Protein AF-A0A655AJL3-F1 (afdb_monomer)

Solvent-accessible surface area (backbone atoms only — not comparable to full-atom values): 16567 Å² total; per-residue (Å²): 130,53,75,44,75,62,84,50,95,67,77,71,52,66,48,75,51,76,65,40,54,94,47,91,91,48,64,32,50,69,71,39,50,58,58,44,50,58,52,47,54,52,51,37,60,76,69,65,51,55,62,48,80,41,70,51,75,30,36,58,79,18,67,46,61,59,70,68,44,49,56,50,52,53,61,56,49,66,77,38,85,82,37,53,73,47,75,44,72,77,72,93,58,58,56,84,45,82,34,66,80,87,70,77,87,43,70,69,55,42,36,51,55,50,39,52,55,52,49,51,57,55,31,48,76,77,47,71,85,55,76,85,76,38,47,28,68,69,49,52,37,37,51,52,46,44,26,29,74,69,39,61,85,65,68,65,67,66,40,92,42,96,74,26,54,38,36,70,58,60,52,52,54,52,52,74,26,31,45,39,33,28,41,52,57,29,88,67,52,65,63,85,85,65,59,51,44,34,27,72,31,72,61,25,52,50,51,47,53,52,39,58,74,69,42,93,58,27,65,59,37,51,54,30,39,53,50,30,54,57,73,41,62,98,24,62,58,71,68,31,38,38,48,38,44,28,43,46,44,38,32,72,77,68,61,30,76,46,50,71,52,30,24,52,50,46,27,64,72,31,79,64,41,46,71,77,53,53,54,68,61,41,30,57,38,43,53,52,47,67,76,72,110

Mean predicted aligned error: 12.48 Å

Foldseek 3Di:
DDKDAPPDPDDDGIDDDQDQDPDLPAAGDVVSLLVSLVVVLVVCVVVVAQEDEEEQRRPQSNPDDSVSSVVSVVVSCVVVPRHHYHYDGPPPFQDQDAADPPDDDDLLLLLLLVLFVVLLVLCCVVPVPDDSAAFFPLLSQLLVLQLCVVPVVNVFDWDQDLLATGGVVSVVSLCNCGNAFKHFCHNVSPDSVVRTGIHTDPNNVVVSVCCLVDPPCNVVSVSSSVLSCLLQVVQRDSRSSSLLRRLLCCCPVVVQLDLVSSLVRQLVSDVVSVVPDDSVSSVVSSVSNVVSD

InterPro domains:
  IPR002589 Macro domain [PF01661] (1-71)
  IPR043472 Macro domain-like [G3DSA:3.40.220.10] (1-88)
  IPR043472 Macro domain-like [SSF52949] (9-89)
  IPR050892 ADP-ribose derivative metabolism enzymes [PTHR12521] (103-290)

Nearest PDB structures (foldseek):
  7yk3-assembly1_B  TM=9.589E-01  e=2.536E-25  Mycobacterium tuberculosis H37Rv
  7yk3-assembly2_D  TM=9.613E-01  e=3.454E-25  Mycobacterium tuberculosis H37Rv
  5m3i-assembly2_B  TM=1.006E+00  e=6.352E-11  Mycobacterium tuberculosis
  5m31-assembly1_A  TM=9.460E-01  e=2.086E-06  Thermus aquaticus Y51MC23
  7omu-assembly2_BBB  TM=9.363E-01  e=1.620E-02  Thermosipho africanus

Radius of gyration: 23.38 Å; Cα contacts (8 Å, |Δi|>4): 417; chains: 1; bounding box: 50×54×63 Å

pLDDT: mean 90.09, std 11.86, range [46.31, 98.69]

Secondary structure (DSSP, 8-state):
-EEEE---SSS--EEEE----SSTTSPP-HHHHHHHHHHHHHHHHHTT--EEEE--TTBGGG-B-HHHHHHHHHHHHTT-TTSEEEEPPP-SS---PPPPTT----HHHHHHHHHHHHHHHHHHHH-TTS-TT-B-HHHHHHHHHHHHHH-GGG----EEETTEEE-HHHHHHHHTTBTTTEES-TTS-S-GGG-PPBEE-HHHHHHHHHHHHH-TTHHHHHHHHHHHHHHHTT--HHHHHHHHHHHHHHHHHS---SHHHHHHHHHHH-TTHHHH--HHHHHHHHHHHHHH-

Organism: Mycobacterium tuberculosis (NCBI:txid1773)

Structure (mmCIF, N/CA/C/O backbone):
data_AF-A0A655AJL3-F1
#
_entry.id   AF-A0A655AJL3-F1
#
loop_
_atom_site.group_PDB
_atom_site.id
_atom_site.type_symbol
_atom_site.label_atom_id
_atom_site.label_alt_id
_atom_site.label_comp_id
_atom_site.label_asym_id
_atom_site.label_entity_id
_atom_site.label_seq_id
_atom_site.pdbx_PDB_ins_code
_atom_site.Cartn_x
_atom_site.Cartn_y
_atom_site.Cartn_z
_atom_site.occupancy
_atom_site.B_iso_or_equiv
_atom_site.auth_seq_id
_atom_site.auth_comp_id
_atom_site.auth_asym_id
_atom_site.auth_atom_id
_atom_site.pdbx_PDB_model_num
ATOM 1 N N . MET A 1 1 ? 7.394 -23.886 -26.045 1.00 91.75 1 MET A N 1
ATOM 2 C CA . MET A 1 1 ? 7.970 -22.529 -25.947 1.00 91.75 1 MET A CA 1
ATOM 3 C C . MET A 1 1 ? 7.280 -21.641 -26.964 1.00 91.75 1 MET A C 1
ATOM 5 O O . MET A 1 1 ? 6.924 -22.161 -28.014 1.00 91.75 1 MET A O 1
ATOM 9 N N . PHE A 1 2 ? 7.110 -20.343 -26.703 1.00 94.94 2 PHE A N 1
ATOM 10 C CA . PHE A 1 2 ? 6.669 -19.393 -27.732 1.00 94.94 2 PHE A CA 1
ATOM 11 C C . PHE A 1 2 ? 7.795 -18.402 -28.037 1.00 94.94 2 PHE A C 1
ATOM 13 O O . PHE A 1 2 ? 8.249 -17.695 -27.137 1.00 94.94 2 PHE A O 1
ATOM 20 N N . VAL A 1 3 ? 8.263 -18.375 -29.283 1.00 97.25 3 VAL A N 1
ATOM 21 C CA . VAL A 1 3 ? 9.393 -17.546 -29.722 1.00 97.25 3 VAL A CA 1
ATOM 22 C C . VAL A 1 3 ? 8.888 -16.509 -30.712 1.00 97.25 3 VAL A C 1
ATOM 24 O O . VAL A 1 3 ? 8.074 -16.832 -31.575 1.00 97.25 3 VAL A O 1
ATOM 27 N N . VAL A 1 4 ? 9.356 -15.273 -30.567 1.00 96.31 4 VAL A N 1
ATOM 28 C CA . VAL A 1 4 ? 9.048 -14.171 -31.482 1.00 96.31 4 VAL A CA 1
ATOM 29 C C . VAL A 1 4 ? 10.350 -13.590 -32.009 1.00 96.31 4 VAL A C 1
ATOM 31 O O . VAL A 1 4 ? 11.235 -13.255 -31.220 1.00 96.31 4 VAL A O 1
ATOM 34 N N . ASP A 1 5 ? 10.441 -13.437 -33.326 1.00 95.81 5 ASP A N 1
ATOM 35 C CA . ASP A 1 5 ? 11.541 -12.722 -33.967 1.00 95.81 5 ASP A CA 1
ATOM 36 C C . ASP A 1 5 ? 11.301 -11.218 -33.879 1.00 95.81 5 ASP A C 1
ATOM 38 O O . ASP A 1 5 ? 10.209 -10.723 -34.163 1.00 95.81 5 ASP A O 1
ATOM 42 N N . THR A 1 6 ? 12.324 -10.471 -33.479 1.00 90.12 6 THR A N 1
ATOM 43 C CA . THR A 1 6 ? 12.204 -9.021 -33.273 1.00 90.12 6 THR A CA 1
ATOM 44 C C . THR A 1 6 ? 12.283 -8.227 -34.576 1.00 90.12 6 THR A C 1
ATOM 46 O O . THR A 1 6 ? 11.882 -7.065 -34.604 1.00 90.12 6 THR A O 1
ATOM 49 N N . GLY A 1 7 ? 12.837 -8.824 -35.639 1.00 87.69 7 GLY A N 1
ATOM 50 C CA . GLY A 1 7 ? 13.098 -8.160 -36.921 1.00 87.69 7 GLY A CA 1
ATOM 51 C C . GLY A 1 7 ? 14.128 -7.026 -36.848 1.00 87.69 7 GLY A C 1
ATOM 52 O O . GLY A 1 7 ? 14.275 -6.270 -37.805 1.00 87.69 7 GLY A O 1
ATOM 53 N N . GLN A 1 8 ? 14.830 -6.878 -35.722 1.00 79.56 8 GLN A N 1
ATOM 54 C CA . GLN A 1 8 ? 15.767 -5.779 -35.508 1.00 79.56 8 GLN A CA 1
ATOM 55 C C . GLN A 1 8 ? 17.078 -6.015 -36.262 1.00 79.56 8 GLN A C 1
ATOM 57 O O . GLN A 1 8 ? 17.610 -7.129 -36.282 1.00 79.56 8 GLN A O 1
ATOM 62 N N . LEU A 1 9 ? 17.639 -4.952 -36.844 1.00 75.12 9 LEU A N 1
ATOM 63 C CA . LE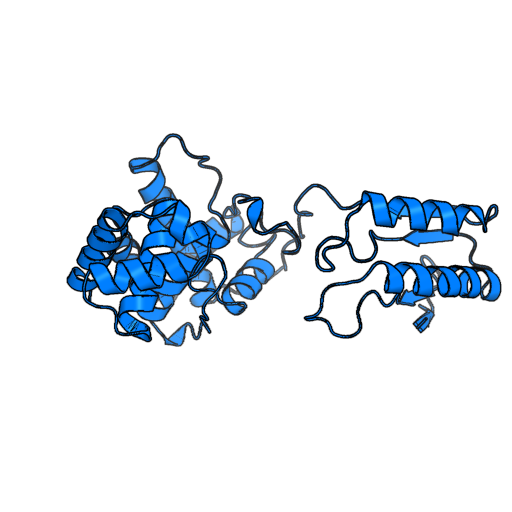U A 1 9 ? 18.951 -4.988 -37.505 1.00 75.12 9 LEU A CA 1
ATOM 64 C C . LEU A 1 9 ? 20.094 -5.126 -36.489 1.00 75.12 9 LEU A C 1
ATOM 66 O O . LEU A 1 9 ? 21.042 -5.868 -36.741 1.00 75.12 9 LEU A O 1
ATOM 70 N N . ASP A 1 10 ? 19.940 -4.540 -35.301 1.00 70.00 10 ASP A N 1
ATOM 71 C CA . ASP A 1 10 ? 20.883 -4.606 -34.178 1.00 70.00 10 ASP A CA 1
ATOM 72 C C . ASP A 1 10 ? 20.162 -5.005 -32.871 1.00 70.00 10 ASP A C 1
ATOM 74 O O . ASP A 1 10 ? 18.947 -4.853 -32.762 1.00 70.00 10 ASP A O 1
ATOM 78 N N . GLY A 1 11 ? 20.881 -5.574 -31.902 1.00 84.19 11 GLY A N 1
ATOM 79 C CA . GLY A 1 11 ? 20.316 -6.077 -30.643 1.00 84.19 11 GLY A CA 1
ATOM 80 C C . GLY A 1 11 ? 19.670 -7.477 -30.720 1.00 84.19 11 GLY A C 1
ATOM 81 O O . GLY A 1 11 ? 19.908 -8.225 -31.678 1.00 84.19 11 GLY A O 1
ATOM 82 N N . PRO A 1 12 ? 18.873 -7.872 -29.699 1.00 88.44 12 PRO A N 1
ATOM 83 C CA . PRO A 1 12 ? 18.324 -9.226 -29.578 1.00 88.44 12 PRO A CA 1
ATOM 84 C C . PRO A 1 12 ? 17.439 -9.619 -30.765 1.00 88.44 12 PRO A C 1
ATOM 86 O O . PRO A 1 12 ? 16.483 -8.916 -31.089 1.00 88.44 12 PRO A O 1
ATOM 89 N N . LYS A 1 13 ? 17.729 -10.766 -31.391 1.00 94.81 13 LYS A N 1
ATOM 90 C CA . LYS A 1 13 ? 16.980 -11.277 -32.558 1.00 94.81 13 LYS A CA 1
ATOM 91 C C . LYS A 1 13 ? 15.713 -12.039 -32.188 1.00 94.81 13 LYS A C 1
ATOM 93 O O . LYS A 1 13 ? 14.736 -11.989 -32.929 1.00 94.81 13 LYS A O 1
ATOM 98 N N . HIS A 1 14 ? 15.717 -12.690 -31.028 1.00 96.50 14 HIS A N 1
ATOM 99 C CA . HIS A 1 14 ? 14.624 -13.538 -30.564 1.00 96.50 14 HIS A CA 1
ATOM 100 C C . HIS A 1 14 ? 14.188 -13.142 -29.156 1.00 96.50 14 HIS A C 1
ATOM 102 O O . HIS A 1 14 ? 15.020 -12.888 -28.285 1.00 96.50 14 HIS A O 1
ATOM 108 N N . ILE A 1 15 ? 12.878 -13.167 -28.919 1.00 96.81 15 ILE A N 1
ATOM 109 C CA . ILE A 1 15 ? 12.275 -13.134 -27.587 1.00 96.81 15 ILE A CA 1
ATOM 110 C C . ILE A 1 15 ? 11.683 -14.512 -27.305 1.00 96.81 15 ILE A C 1
ATOM 112 O O . ILE A 1 15 ? 10.703 -14.923 -27.931 1.00 96.81 15 ILE A O 1
ATOM 116 N N . ILE A 1 16 ? 12.276 -15.229 -26.350 1.00 97.81 16 ILE A N 1
ATOM 117 C CA . ILE A 1 16 ? 11.825 -16.561 -25.940 1.00 97.81 16 ILE A CA 1
ATOM 118 C C . ILE A 1 16 ? 10.916 -16.424 -24.715 1.00 97.81 16 ILE A C 1
ATOM 120 O O . ILE A 1 16 ? 11.371 -16.172 -23.600 1.00 97.81 16 ILE A O 1
ATOM 124 N N . ASN A 1 17 ? 9.612 -16.611 -24.907 1.00 96.94 17 ASN A N 1
ATOM 125 C CA . ASN A 1 17 ? 8.627 -16.525 -23.834 1.00 96.94 17 ASN A CA 1
ATOM 126 C C . ASN A 1 17 ? 8.584 -17.848 -23.064 1.00 96.94 17 ASN A C 1
ATOM 128 O O . ASN A 1 17 ? 7.933 -18.808 -23.488 1.00 96.94 17 ASN A O 1
ATOM 132 N N . PHE A 1 18 ? 9.284 -17.881 -21.928 1.00 97.62 18 PHE A N 1
ATOM 133 C CA . PHE A 1 18 ? 9.372 -19.034 -21.035 1.00 97.62 18 PHE A CA 1
ATOM 134 C C . PHE A 1 18 ? 8.151 -19.107 -20.094 1.00 97.62 18 PHE A C 1
ATOM 136 O O . PHE A 1 18 ? 8.010 -18.261 -19.202 1.00 97.62 18 PHE A O 1
ATOM 143 N N . PRO A 1 19 ? 7.262 -20.111 -20.215 1.00 95.69 19 PRO A N 1
ATOM 144 C CA . PRO A 1 19 ? 6.081 -20.204 -19.361 1.00 95.69 19 PRO A CA 1
ATOM 145 C C . PRO A 1 19 ? 6.445 -20.691 -17.952 1.00 95.69 19 PRO A C 1
ATOM 147 O O . PRO A 1 19 ? 6.746 -21.861 -17.741 1.00 95.69 19 PRO A O 1
ATOM 150 N N . THR A 1 20 ? 6.362 -19.808 -16.957 1.00 93.31 20 THR A N 1
ATOM 151 C CA . THR A 1 20 ? 6.602 -20.163 -15.541 1.00 93.31 20 THR A CA 1
ATOM 152 C C . THR A 1 20 ? 5.314 -20.459 -14.769 1.00 93.31 20 THR A C 1
ATOM 154 O O . THR A 1 20 ? 5.351 -20.927 -13.634 1.00 93.31 20 THR A O 1
ATOM 157 N N . LYS A 1 21 ? 4.144 -20.196 -15.362 1.00 91.12 21 LYS A N 1
ATOM 158 C CA . LYS A 1 21 ? 2.824 -20.395 -14.747 1.00 91.12 21 LYS A CA 1
ATOM 159 C C . LYS A 1 21 ? 1.789 -20.769 -15.801 1.00 91.12 21 LYS A C 1
ATOM 161 O O . LYS A 1 21 ? 1.895 -20.372 -16.954 1.00 91.12 21 LYS A O 1
ATOM 166 N N . LYS A 1 22 ? 0.738 -21.473 -15.367 1.00 85.81 2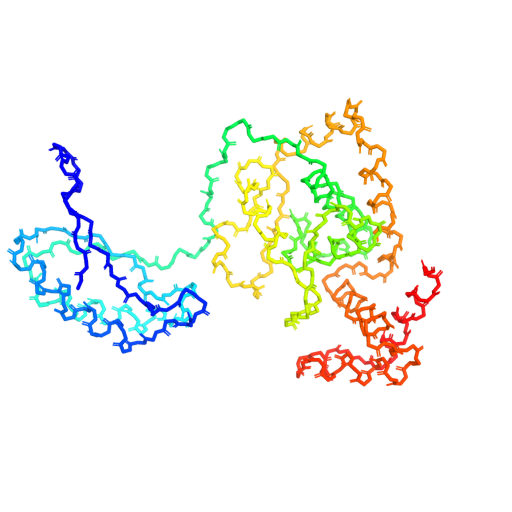2 LYS A N 1
ATOM 167 C CA . LYS A 1 22 ? -0.463 -21.722 -16.187 1.00 85.81 2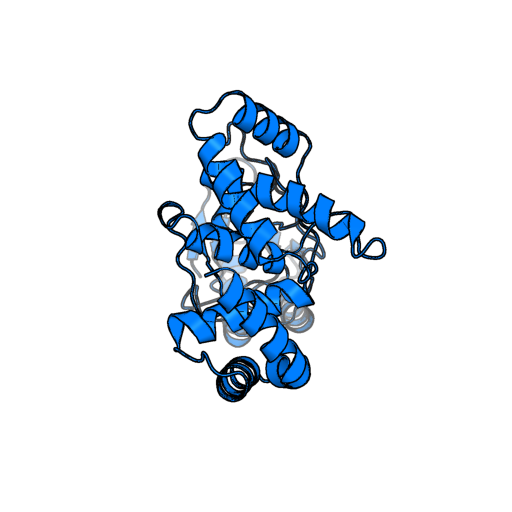2 LYS A CA 1
ATOM 168 C C . LYS A 1 22 ? -1.459 -20.563 -16.128 1.00 85.81 22 LYS A C 1
ATOM 170 O O . LYS A 1 22 ? -2.042 -20.193 -17.135 1.00 85.81 22 LYS A O 1
ATOM 175 N N . HIS A 1 23 ? -1.653 -20.002 -14.937 1.00 84.44 23 HIS A N 1
ATOM 176 C CA . HIS A 1 23 ? -2.532 -18.862 -14.693 1.00 84.44 23 HIS A CA 1
ATOM 177 C C . HIS A 1 23 ? -1.786 -17.839 -13.838 1.00 84.44 23 HIS A C 1
ATOM 179 O O . HIS A 1 23 ? -1.101 -18.220 -12.888 1.00 84.44 23 HIS A O 1
ATOM 185 N N . TRP A 1 24 ? -1.933 -16.548 -14.136 1.00 80.62 24 TRP A N 1
ATOM 186 C CA . TRP A 1 24 ? -1.139 -15.482 -13.511 1.00 80.62 24 TRP A CA 1
ATOM 187 C C . TRP A 1 24 ? -1.301 -15.407 -11.978 1.00 80.62 24 TRP A C 1
ATOM 189 O O . TRP A 1 24 ? -0.327 -15.153 -11.271 1.00 80.62 24 TRP A O 1
ATOM 199 N N . ARG A 1 25 ? -2.503 -15.717 -11.462 1.00 72.44 25 ARG A N 1
ATOM 200 C CA . ARG A 1 25 ? -2.810 -15.799 -10.013 1.00 72.44 25 ARG A CA 1
ATOM 201 C C . ARG A 1 25 ? -2.180 -16.990 -9.278 1.00 72.44 25 ARG A C 1
ATOM 203 O O . ARG A 1 25 ? -2.111 -16.966 -8.055 1.00 72.44 25 ARG A O 1
ATOM 210 N N . ALA A 1 26 ? -1.778 -18.049 -9.981 1.00 78.19 26 ALA A N 1
ATOM 211 C CA . ALA A 1 26 ? -1.213 -19.241 -9.347 1.00 78.19 26 ALA A CA 1
ATOM 212 C C . ALA A 1 26 ? 0.292 -19.054 -9.063 1.00 78.19 26 ALA A C 1
ATOM 214 O O . ALA A 1 26 ? 0.946 -18.264 -9.751 1.00 78.19 26 ALA A O 1
ATOM 215 N N . PRO A 1 27 ? 0.879 -19.765 -8.083 1.00 78.06 27 PRO A N 1
ATOM 216 C CA . PRO A 1 27 ? 2.330 -19.791 -7.918 1.00 78.06 27 PRO A CA 1
ATOM 217 C C . PRO A 1 27 ? 3.011 -20.518 -9.090 1.00 78.06 27 PRO A C 1
ATOM 219 O O . PRO A 1 27 ? 2.380 -21.290 -9.823 1.00 78.06 27 PRO A O 1
ATOM 222 N N . SER A 1 28 ? 4.308 -20.262 -9.257 1.00 92.25 28 SER A N 1
ATOM 223 C CA . SER A 1 28 ? 5.165 -21.071 -10.129 1.00 92.25 28 SER A CA 1
ATOM 224 C C . SER A 1 28 ? 5.438 -22.431 -9.470 1.00 92.25 28 SER A C 1
ATOM 226 O O . SER A 1 28 ? 5.116 -22.650 -8.300 1.00 92.25 28 SER A O 1
ATOM 228 N N . LYS A 1 29 ? 5.996 -23.376 -10.226 1.00 94.19 29 LYS A N 1
ATOM 229 C CA . LYS A 1 29 ? 6.408 -24.697 -9.732 1.00 94.19 29 LYS A CA 1
ATOM 230 C C . LYS A 1 29 ? 7.750 -25.064 -10.347 1.00 94.19 29 LYS A C 1
ATOM 232 O O . LYS A 1 29 ? 7.925 -24.845 -11.542 1.00 94.19 29 LYS A O 1
ATOM 237 N N . LEU A 1 30 ? 8.637 -25.700 -9.577 1.00 93.62 30 LEU A N 1
ATOM 238 C CA . LEU A 1 30 ? 9.921 -26.199 -10.095 1.00 93.62 30 LEU A CA 1
ATOM 239 C C . LEU A 1 30 ? 9.726 -27.112 -11.313 1.00 93.62 30 LEU A C 1
ATOM 241 O O . LEU A 1 30 ? 10.389 -26.921 -12.319 1.00 93.62 30 LEU A O 1
ATOM 245 N N . ALA A 1 31 ? 8.696 -27.965 -11.303 1.00 96.50 31 ALA A N 1
ATOM 246 C CA . ALA A 1 31 ? 8.358 -28.816 -12.446 1.00 96.50 31 ALA A CA 1
ATOM 247 C C . ALA A 1 31 ? 8.059 -28.044 -13.752 1.00 96.50 31 ALA A C 1
ATOM 249 O O . ALA A 1 31 ? 8.243 -28.585 -14.839 1.00 96.50 31 ALA A O 1
ATOM 250 N N . TYR A 1 32 ? 7.578 -26.795 -13.674 1.00 97.19 32 TYR A N 1
ATOM 251 C CA . TYR A 1 32 ? 7.397 -25.954 -14.864 1.00 97.19 32 TYR A CA 1
ATOM 252 C C . TYR A 1 32 ? 8.737 -25.429 -15.381 1.00 97.19 32 TYR A C 1
ATOM 254 O O . TYR A 1 32 ? 8.925 -25.339 -16.591 1.00 97.19 32 TYR A O 1
ATOM 262 N N . ILE A 1 33 ? 9.663 -25.118 -14.471 1.00 97.62 33 ILE A N 1
ATOM 263 C CA . ILE A 1 33 ? 11.022 -24.699 -14.813 1.00 97.62 33 ILE A CA 1
ATOM 264 C C . ILE A 1 33 ? 11.768 -25.864 -15.461 1.00 97.62 33 ILE A C 1
ATOM 266 O O . ILE A 1 33 ? 12.270 -25.708 -16.566 1.00 97.62 33 ILE A O 1
ATOM 270 N N . ASP A 1 34 ? 11.743 -27.048 -14.849 1.00 96.81 34 ASP A N 1
ATOM 271 C CA . ASP A 1 34 ? 12.417 -28.241 -15.370 1.00 96.81 34 ASP A CA 1
ATOM 272 C C . ASP A 1 34 ? 11.934 -28.579 -16.794 1.00 96.81 34 ASP A C 1
ATOM 274 O O . ASP A 1 34 ? 12.734 -28.721 -17.719 1.00 96.81 34 ASP A O 1
ATOM 278 N N . ALA A 1 35 ? 10.612 -28.626 -17.004 1.00 97.38 35 ALA A N 1
ATOM 279 C CA . ALA A 1 35 ? 10.032 -28.893 -18.320 1.00 97.38 35 ALA A CA 1
ATOM 280 C C . ALA A 1 35 ? 10.348 -27.788 -19.344 1.00 97.38 35 ALA A C 1
ATOM 282 O O . ALA A 1 35 ? 10.615 -28.079 -20.510 1.00 97.38 35 ALA A O 1
ATOM 283 N N . GLY A 1 36 ? 10.323 -26.521 -18.923 1.00 97.81 36 GLY A N 1
ATOM 284 C CA . GLY A 1 36 ? 10.628 -25.395 -19.799 1.00 97.81 36 GLY A CA 1
ATOM 285 C C . GLY A 1 36 ? 12.105 -25.326 -20.194 1.00 97.81 36 GLY A C 1
ATOM 286 O O . GLY A 1 36 ? 12.398 -24.972 -21.331 1.00 97.81 36 GLY A O 1
ATOM 287 N N . LEU A 1 37 ? 13.036 -25.705 -19.310 1.00 98.31 37 LEU A N 1
ATOM 288 C CA . LEU A 1 37 ? 14.476 -25.701 -19.597 1.00 98.31 37 LEU A CA 1
ATOM 289 C C . LEU A 1 37 ? 14.853 -26.725 -20.669 1.00 98.31 37 LEU A C 1
ATOM 291 O O . LEU A 1 37 ? 15.665 -26.420 -21.541 1.00 98.31 37 LEU A O 1
ATOM 295 N N . ILE A 1 38 ? 14.213 -27.897 -20.664 1.00 97.81 38 ILE A N 1
ATOM 296 C CA . ILE A 1 38 ? 14.380 -28.902 -21.727 1.00 97.81 38 ILE A CA 1
ATOM 297 C C . ILE A 1 38 ? 14.029 -28.293 -23.091 1.00 97.81 38 ILE A C 1
ATOM 299 O O . ILE A 1 38 ? 14.782 -28.418 -24.058 1.00 97.81 38 ILE A O 1
ATOM 303 N N . ASP A 1 39 ? 12.897 -27.595 -23.163 1.00 98.00 39 ASP A N 1
ATOM 304 C CA . ASP A 1 39 ? 12.434 -26.979 -24.404 1.00 98.00 39 ASP A CA 1
ATOM 305 C C . ASP A 1 39 ? 13.250 -25.724 -24.773 1.00 98.00 39 ASP A C 1
ATOM 307 O O . ASP A 1 39 ? 13.423 -25.426 -25.951 1.00 98.00 39 ASP A O 1
ATOM 311 N N . LEU A 1 40 ? 13.825 -25.018 -23.790 1.00 98.25 40 LEU A N 1
ATOM 312 C CA . LEU A 1 40 ? 14.726 -23.880 -24.011 1.00 98.25 40 LEU A CA 1
ATOM 313 C C . LEU A 1 40 ? 16.014 -24.312 -24.700 1.00 98.25 40 LEU A C 1
ATOM 315 O O . LEU A 1 40 ? 16.397 -23.711 -25.700 1.00 98.25 40 LEU A O 1
ATOM 319 N N . ILE A 1 41 ? 16.638 -25.384 -24.214 1.00 97.81 41 ILE A N 1
ATOM 320 C CA . ILE A 1 41 ? 17.838 -25.955 -24.834 1.00 97.81 41 ILE A CA 1
ATOM 321 C C . ILE A 1 41 ? 17.541 -26.373 -26.277 1.00 97.81 41 ILE A C 1
ATOM 323 O O . ILE A 1 41 ? 18.330 -26.090 -27.180 1.00 97.81 41 ILE A O 1
ATOM 327 N N . ARG A 1 42 ? 16.392 -27.024 -26.509 1.00 98.19 42 ARG A N 1
ATOM 328 C CA . ARG A 1 42 ? 15.960 -27.433 -27.852 1.00 98.19 42 ARG A CA 1
ATOM 329 C C . ARG A 1 42 ? 15.848 -26.230 -28.791 1.00 98.19 42 ARG A C 1
ATOM 331 O O . ARG A 1 42 ? 16.409 -26.274 -29.881 1.00 98.19 42 ARG A O 1
ATOM 338 N N . VAL A 1 43 ? 15.176 -25.163 -28.353 1.00 98.12 43 VAL A N 1
ATOM 339 C CA . VAL A 1 43 ? 14.994 -23.926 -29.131 1.00 98.12 43 VAL A CA 1
ATOM 340 C C . VAL A 1 43 ? 16.326 -23.238 -29.429 1.00 98.12 43 VAL A C 1
ATOM 342 O O . VAL A 1 43 ? 16.549 -22.825 -30.562 1.00 98.12 43 VAL A O 1
ATOM 345 N N . ILE A 1 44 ? 17.225 -23.139 -28.445 1.00 98.06 44 ILE A N 1
ATOM 346 C CA . ILE A 1 44 ? 18.542 -22.508 -28.630 1.00 98.06 44 ILE A CA 1
ATOM 347 C C . ILE A 1 44 ? 19.355 -23.234 -29.705 1.00 98.06 44 ILE A C 1
ATOM 349 O O . ILE A 1 44 ? 19.940 -22.583 -30.568 1.00 98.06 44 ILE A O 1
ATOM 353 N N . ARG A 1 45 ? 19.344 -24.574 -29.692 1.00 97.62 45 ARG A N 1
ATOM 354 C CA . ARG A 1 45 ? 20.022 -25.391 -30.710 1.00 97.62 45 ARG A CA 1
ATOM 355 C C . ARG A 1 45 ? 19.384 -25.236 -32.087 1.00 97.62 45 ARG A C 1
ATOM 357 O O . ARG A 1 45 ? 20.094 -25.031 -33.061 1.00 97.62 45 ARG A O 1
ATOM 364 N N . GLU A 1 46 ? 18.059 -25.324 -32.166 1.00 97.81 46 GLU A N 1
ATOM 365 C CA . GLU A 1 46 ? 17.315 -25.228 -33.429 1.00 97.81 46 GLU A CA 1
ATOM 366 C C . GLU A 1 46 ? 17.546 -23.886 -34.135 1.00 97.81 46 GLU A C 1
ATOM 368 O O . GLU A 1 46 ? 17.722 -23.845 -35.351 1.00 97.81 46 GLU A O 1
ATOM 373 N N . LEU A 1 47 ? 17.601 -22.799 -33.364 1.00 97.12 47 LEU A N 1
ATOM 374 C CA . LEU A 1 47 ? 17.807 -21.445 -33.877 1.00 97.12 47 LEU A CA 1
ATOM 375 C C . LEU A 1 47 ? 19.285 -21.032 -33.947 1.00 97.12 47 LEU A C 1
ATOM 377 O O . LEU A 1 47 ? 19.573 -19.913 -34.361 1.00 97.12 47 LEU A O 1
ATOM 381 N N . ASN A 1 48 ? 20.219 -21.912 -33.563 1.00 97.00 48 ASN A N 1
ATOM 382 C CA . ASN A 1 48 ? 21.657 -21.628 -33.478 1.00 97.00 48 ASN A CA 1
ATOM 383 C C . ASN A 1 48 ? 21.962 -20.317 -32.723 1.00 97.00 48 ASN A C 1
ATOM 385 O O . ASN A 1 48 ? 22.758 -19.488 -33.166 1.00 97.00 48 ASN A O 1
ATOM 389 N N . ILE A 1 49 ? 21.292 -20.108 -31.587 1.00 97.44 49 ILE A N 1
ATOM 390 C CA . ILE A 1 49 ? 21.461 -18.902 -30.769 1.00 97.44 49 ILE A CA 1
ATOM 391 C C . ILE A 1 49 ? 22.824 -18.952 -30.072 1.00 97.44 49 ILE A C 1
ATOM 393 O O . ILE A 1 49 ? 23.076 -19.853 -29.279 1.00 97.44 49 ILE A O 1
ATOM 397 N N . ALA A 1 50 ? 23.673 -17.957 -30.338 1.00 96.88 50 ALA A N 1
ATOM 398 C CA . ALA A 1 50 ? 25.021 -17.865 -29.771 1.00 96.88 50 ALA A CA 1
ATOM 399 C C . ALA A 1 50 ? 25.063 -17.279 -28.348 1.00 96.88 50 ALA A C 1
ATOM 401 O O . ALA A 1 50 ? 25.990 -17.557 -27.596 1.00 96.88 50 ALA A O 1
ATOM 402 N N . SER A 1 51 ? 24.075 -16.468 -27.957 1.00 97.56 51 SER A N 1
ATOM 403 C CA . SER A 1 51 ? 24.016 -15.877 -26.617 1.00 97.56 51 SER A CA 1
ATOM 404 C C . SER A 1 51 ? 22.584 -15.648 -26.142 1.00 97.56 51 SER A C 1
ATOM 406 O O . SER A 1 51 ? 21.672 -15.399 -26.934 1.00 97.56 51 SER A O 1
ATOM 408 N N . VAL A 1 52 ? 22.370 -15.749 -24.829 1.00 97.81 52 VAL A N 1
ATOM 409 C CA . VAL A 1 52 ? 21.050 -15.590 -24.210 1.00 97.81 52 VAL A CA 1
ATOM 410 C C . VAL A 1 52 ? 21.153 -14.964 -22.821 1.00 97.81 52 VAL A C 1
ATOM 412 O O . VAL A 1 52 ? 21.985 -15.348 -22.004 1.00 97.81 52 VAL A O 1
ATOM 415 N N . ALA A 1 53 ? 20.269 -14.008 -22.537 1.00 96.50 53 ALA A N 1
ATOM 416 C CA . ALA A 1 53 ? 20.087 -13.437 -21.206 1.00 96.50 53 ALA A CA 1
ATOM 417 C C . ALA A 1 53 ? 18.863 -14.067 -20.529 1.00 96.50 53 ALA A C 1
ATOM 419 O O . ALA A 1 53 ? 17.786 -14.123 -21.128 1.00 96.50 53 ALA A O 1
ATOM 420 N N . VAL A 1 54 ? 19.009 -14.527 -19.283 1.00 96.31 54 VAL A N 1
ATOM 421 C CA . VAL A 1 54 ? 17.965 -15.277 -18.569 1.00 96.31 54 VAL A CA 1
ATOM 422 C C . VAL A 1 54 ? 17.647 -14.630 -17.216 1.00 96.31 54 VAL A C 1
ATOM 424 O O . VAL A 1 54 ? 18.552 -14.467 -16.398 1.00 96.31 54 VAL A O 1
ATOM 427 N N . PRO A 1 55 ? 16.379 -14.256 -16.952 1.00 93.50 55 PRO A N 1
ATOM 428 C CA . PRO A 1 55 ? 15.951 -13.724 -15.657 1.00 93.50 55 PRO A CA 1
ATOM 429 C C . PRO A 1 55 ? 15.754 -14.846 -14.615 1.00 93.50 55 PRO A C 1
ATOM 431 O O . PRO A 1 55 ? 15.727 -16.025 -14.981 1.00 93.50 55 PRO A O 1
ATOM 434 N N . PRO A 1 56 ? 15.529 -14.526 -13.325 1.00 91.62 56 PRO A N 1
ATOM 435 C CA . PRO A 1 56 ? 15.349 -15.537 -12.283 1.00 91.62 56 PRO A CA 1
ATOM 436 C C . PRO A 1 56 ? 13.970 -16.221 -12.381 1.00 91.62 56 PRO A C 1
ATOM 438 O O . PRO A 1 56 ? 12.968 -15.781 -11.806 1.00 91.62 56 PRO A O 1
ATOM 441 N N . LEU A 1 57 ? 13.903 -17.301 -13.165 1.00 94.25 57 LEU A N 1
ATOM 442 C CA . LEU A 1 57 ? 12.658 -17.929 -13.618 1.00 94.25 57 LEU A CA 1
ATOM 443 C C . LEU A 1 57 ? 11.758 -18.398 -12.466 1.00 94.25 57 LEU A C 1
ATOM 445 O O . LEU A 1 57 ? 12.073 -19.318 -11.720 1.00 94.25 57 LEU A O 1
ATOM 449 N N . GLY A 1 58 ? 10.572 -17.796 -12.352 1.00 88.44 58 GLY A N 1
ATOM 450 C CA . GLY A 1 58 ? 9.587 -18.183 -11.340 1.00 88.44 58 GLY A CA 1
ATOM 451 C C . GLY A 1 58 ? 9.948 -17.770 -9.907 1.00 88.44 58 GLY A C 1
ATOM 452 O O . GLY A 1 58 ? 9.198 -18.101 -8.987 1.00 88.44 58 GLY A O 1
ATOM 453 N N . VAL A 1 59 ? 11.028 -17.013 -9.713 1.00 84.12 59 VAL A N 1
ATOM 454 C CA . VAL A 1 59 ? 11.369 -16.351 -8.446 1.00 84.12 59 VAL A CA 1
ATOM 455 C C . VAL A 1 59 ? 10.597 -15.023 -8.335 1.00 84.12 59 VAL A C 1
ATOM 457 O O . VAL A 1 59 ? 10.045 -14.522 -9.317 1.00 84.12 59 VAL A O 1
ATOM 460 N N . GLY A 1 60 ? 10.440 -14.482 -7.122 1.00 77.38 60 GLY A N 1
ATOM 461 C CA . GLY A 1 60 ? 9.629 -13.281 -6.868 1.00 77.38 60 GLY A CA 1
ATOM 462 C C . GLY A 1 60 ? 8.130 -13.589 -6.930 1.00 77.38 60 GLY A C 1
ATOM 463 O O . GLY A 1 60 ? 7.612 -14.316 -6.082 1.00 77.38 60 GLY A O 1
ATOM 464 N N . ASN A 1 61 ? 7.431 -13.105 -7.964 1.00 65.88 61 ASN A N 1
ATOM 465 C CA . ASN A 1 61 ? 5.986 -13.328 -8.168 1.00 65.88 61 ASN A CA 1
ATOM 466 C C . ASN A 1 61 ? 5.588 -14.812 -8.259 1.00 65.88 61 ASN A C 1
ATOM 468 O O . ASN A 1 61 ? 4.421 -15.165 -8.063 1.00 65.88 61 ASN A O 1
ATOM 472 N N . GLY A 1 62 ? 6.517 -15.684 -8.655 1.00 76.44 62 GLY A N 1
ATOM 473 C CA . GLY A 1 62 ? 6.285 -17.126 -8.731 1.00 76.44 62 GLY A CA 1
ATOM 474 C C . GLY A 1 62 ? 6.512 -17.867 -7.414 1.00 76.44 62 GLY A C 1
ATOM 475 O O . GLY A 1 62 ? 5.978 -18.965 -7.272 1.00 76.44 62 GLY A O 1
ATOM 476 N N . GLY A 1 63 ? 7.212 -17.255 -6.455 1.00 77.62 63 GLY A N 1
ATOM 477 C CA . GLY A 1 63 ? 7.444 -17.803 -5.120 1.00 77.62 63 GLY A CA 1
ATOM 478 C C . GLY A 1 63 ? 8.446 -18.958 -5.038 1.00 77.62 63 GLY A C 1
ATOM 479 O O . GLY A 1 63 ? 8.496 -19.598 -3.992 1.00 77.62 63 GLY A O 1
ATOM 480 N N . LEU A 1 64 ? 9.206 -19.247 -6.100 1.00 84.06 64 LEU A N 1
ATOM 481 C CA . LEU A 1 64 ? 10.277 -20.248 -6.047 1.00 84.06 64 LEU A CA 1
ATOM 482 C C . LEU A 1 64 ? 11.505 -19.715 -5.306 1.00 84.06 64 LEU A C 1
ATOM 484 O O . LEU A 1 64 ? 11.742 -18.503 -5.279 1.00 84.06 64 LEU A O 1
ATOM 488 N N . ASP A 1 65 ? 12.266 -20.637 -4.721 1.00 84.38 65 ASP A N 1
ATOM 489 C CA . ASP A 1 65 ? 13.572 -20.339 -4.145 1.00 84.38 65 ASP A CA 1
ATOM 490 C C . ASP A 1 65 ? 14.598 -20.084 -5.259 1.00 84.38 65 ASP A C 1
ATOM 492 O O . ASP A 1 65 ? 14.568 -20.740 -6.303 1.00 84.38 65 ASP A O 1
ATOM 496 N N . TRP A 1 66 ? 15.468 -19.092 -5.062 1.00 89.94 66 TRP A N 1
ATOM 497 C CA . TRP A 1 66 ? 16.480 -18.748 -6.056 1.00 89.94 66 TRP A CA 1
ATOM 498 C C . TRP A 1 66 ? 17.542 -19.828 -6.181 1.00 89.94 66 TRP A C 1
ATOM 500 O O . TRP A 1 66 ? 17.898 -20.167 -7.302 1.00 89.94 66 TRP A O 1
ATOM 510 N N . GLU A 1 67 ? 17.999 -20.393 -5.065 1.00 87.62 67 GLU A N 1
ATOM 511 C CA . GLU A 1 67 ? 19.074 -21.383 -5.066 1.00 87.62 67 GLU A CA 1
ATOM 512 C C . GLU A 1 67 ? 18.655 -22.626 -5.867 1.00 87.62 67 GLU A C 1
ATOM 514 O O . GLU A 1 67 ? 19.393 -23.113 -6.724 1.00 87.62 67 GLU A O 1
ATOM 519 N N . ASP A 1 68 ? 17.404 -23.063 -5.689 1.00 91.19 68 ASP A N 1
ATOM 520 C CA . ASP A 1 68 ? 16.816 -24.155 -6.465 1.00 91.19 68 ASP A CA 1
ATOM 521 C C .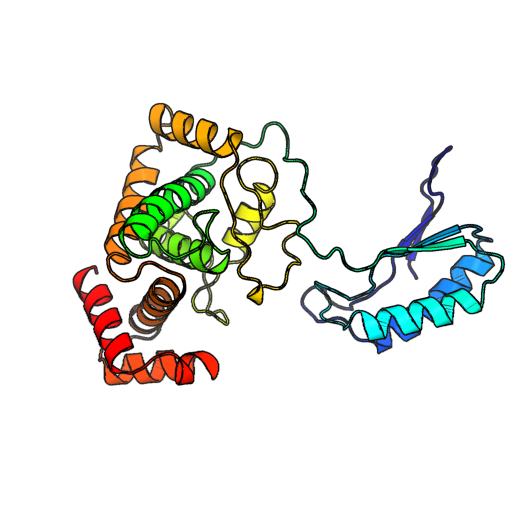 ASP A 1 68 ? 16.772 -23.849 -7.972 1.00 91.19 68 ASP A C 1
ATOM 523 O O . ASP A 1 68 ? 17.048 -24.720 -8.806 1.00 91.19 68 ASP A O 1
ATOM 527 N N . VAL A 1 69 ? 16.373 -22.633 -8.350 1.00 95.62 69 VAL A N 1
ATOM 528 C CA . VAL A 1 69 ? 16.231 -22.234 -9.759 1.00 95.62 69 VAL A CA 1
ATOM 529 C C . VAL A 1 69 ? 17.597 -22.031 -10.416 1.00 95.62 69 VAL A C 1
ATOM 531 O O . VAL A 1 69 ? 17.795 -22.459 -11.553 1.00 95.62 69 VAL A O 1
ATOM 534 N N . GLU A 1 70 ? 18.546 -21.430 -9.704 1.00 95.12 70 GLU A N 1
ATOM 535 C CA . GLU A 1 70 ? 19.911 -21.187 -10.164 1.00 95.12 70 GLU A CA 1
ATOM 536 C C . GLU A 1 70 ? 20.629 -22.496 -10.495 1.00 95.12 70 GLU A C 1
ATOM 538 O O . GLU A 1 70 ? 21.149 -22.643 -11.601 1.00 95.12 70 GLU A O 1
ATOM 543 N N . GLN A 1 71 ? 20.569 -23.492 -9.602 1.00 96.19 71 GLN A N 1
ATOM 544 C CA . GLN A 1 71 ? 21.171 -24.810 -9.837 1.00 96.19 71 GLN A CA 1
ATOM 545 C C . GLN A 1 71 ? 20.665 -25.457 -11.138 1.00 96.19 71 GLN A C 1
ATOM 547 O O . GLN A 1 71 ? 21.439 -26.041 -11.900 1.00 96.19 71 GLN A O 1
ATOM 552 N N . ARG A 1 72 ? 19.366 -25.320 -11.427 1.00 97.94 72 ARG A N 1
ATOM 553 C CA . ARG A 1 72 ? 18.736 -25.859 -12.644 1.00 97.94 72 ARG A CA 1
ATOM 554 C C . ARG A 1 72 ? 19.161 -25.104 -13.894 1.00 97.94 72 ARG A C 1
ATOM 556 O O . ARG A 1 72 ? 19.444 -25.734 -14.910 1.00 97.94 72 ARG A O 1
ATOM 563 N N . LEU A 1 73 ? 19.222 -23.775 -13.820 1.00 97.12 73 LEU A N 1
ATOM 564 C CA . LEU A 1 73 ? 19.700 -22.934 -14.916 1.00 97.12 73 LEU A CA 1
ATOM 565 C C . LEU A 1 73 ? 21.149 -23.270 -15.271 1.00 97.12 73 LEU A C 1
ATOM 567 O O . LEU A 1 73 ? 21.441 -23.557 -16.430 1.00 97.12 73 LEU A O 1
ATOM 571 N N . VAL A 1 74 ? 22.035 -23.311 -14.274 1.00 96.19 74 VAL A N 1
ATOM 572 C CA . VAL A 1 74 ? 23.450 -23.650 -14.470 1.00 96.19 74 VAL A CA 1
ATOM 573 C C . VAL A 1 74 ? 23.592 -25.047 -15.079 1.00 96.19 74 VAL A C 1
ATOM 575 O O . VAL A 1 74 ? 24.286 -25.208 -16.081 1.00 96.19 74 VAL A O 1
ATOM 578 N N . SER A 1 75 ? 22.879 -26.045 -14.547 1.00 96.50 75 SER A N 1
ATOM 579 C CA . SER A 1 75 ? 22.902 -27.413 -15.084 1.00 96.50 75 SER A CA 1
ATOM 580 C C . SER A 1 75 ? 22.388 -27.502 -16.529 1.00 96.50 75 SER A C 1
ATOM 582 O O . SER A 1 75 ? 22.932 -28.256 -17.338 1.00 96.50 75 SER A O 1
ATOM 584 N N . ALA A 1 76 ? 21.361 -26.726 -16.883 1.00 96.62 76 ALA A N 1
ATOM 585 C CA . ALA A 1 76 ? 20.826 -26.681 -18.239 1.00 96.62 76 ALA A CA 1
ATOM 586 C C . ALA A 1 76 ? 21.834 -26.078 -19.233 1.00 96.62 76 ALA A C 1
ATOM 588 O O . ALA A 1 76 ? 22.086 -26.666 -20.286 1.00 96.62 76 ALA A O 1
ATOM 589 N N . PHE A 1 77 ? 22.446 -24.940 -18.893 1.00 96.50 77 PHE A N 1
ATOM 590 C CA . PHE A 1 77 ? 23.375 -24.243 -19.789 1.00 96.50 77 PHE A CA 1
ATOM 591 C C . PHE A 1 77 ? 24.743 -24.917 -19.913 1.00 96.50 77 PHE A C 1
ATOM 593 O O . PHE A 1 77 ? 25.376 -24.794 -20.955 1.00 96.50 77 PHE A O 1
ATOM 600 N N . GLN A 1 78 ? 25.156 -25.742 -18.946 1.00 95.94 78 GLN A N 1
ATOM 601 C CA . GLN A 1 78 ? 26.328 -26.618 -19.103 1.00 95.94 78 GLN A CA 1
ATOM 602 C C . GLN A 1 78 ? 26.216 -27.584 -20.301 1.00 95.94 78 GLN A C 1
AT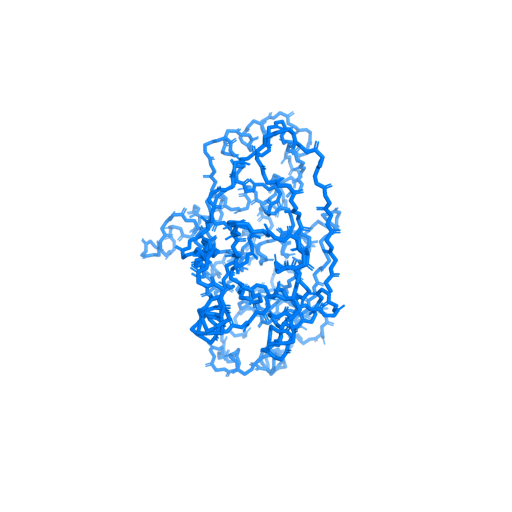OM 604 O O . GLN A 1 78 ? 27.230 -28.069 -20.795 1.00 95.94 78 GLN A O 1
ATOM 609 N N . GLN A 1 79 ? 25.004 -27.856 -20.803 1.00 95.00 79 GLN A N 1
ATOM 610 C CA . GLN A 1 79 ? 24.775 -28.681 -22.000 1.00 95.00 79 GLN A CA 1
ATOM 611 C C . GLN A 1 79 ? 24.950 -27.912 -23.325 1.00 95.00 79 GLN A C 1
ATOM 613 O O . GLN A 1 79 ? 24.734 -28.483 -24.401 1.00 95.00 79 GLN A O 1
ATOM 618 N N . LEU A 1 80 ? 25.268 -26.619 -23.252 1.00 95.50 80 LEU A N 1
ATOM 619 C CA . LEU A 1 80 ? 25.430 -25.695 -24.372 1.00 95.50 80 LEU A CA 1
ATOM 620 C C . LEU A 1 80 ? 26.764 -24.940 -24.223 1.00 95.50 80 LEU A C 1
ATOM 622 O O . LEU A 1 80 ? 26.756 -23.736 -23.982 1.00 95.50 80 LEU A O 1
ATOM 626 N N . PRO A 1 81 ? 27.913 -25.633 -24.335 1.00 94.25 81 PRO A N 1
ATOM 627 C CA . PRO A 1 81 ? 29.224 -25.040 -24.053 1.00 94.25 81 PRO A CA 1
ATOM 628 C C . PRO A 1 81 ? 29.604 -23.894 -25.002 1.00 94.25 81 PRO A C 1
ATOM 630 O O . PRO A 1 81 ? 30.434 -23.068 -24.641 1.00 94.25 81 PRO A O 1
ATOM 633 N N . ASP A 1 82 ? 28.988 -23.835 -26.185 1.00 94.94 82 ASP A N 1
ATOM 634 C CA . ASP A 1 82 ? 29.252 -22.822 -27.212 1.00 94.94 82 ASP A CA 1
ATOM 635 C C . ASP A 1 82 ? 28.296 -21.612 -27.134 1.00 94.94 8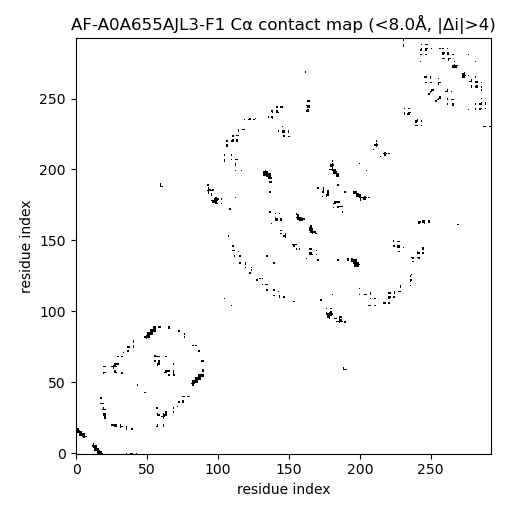2 ASP A C 1
ATOM 637 O O . ASP A 1 82 ? 28.277 -20.785 -28.044 1.00 94.94 82 ASP A O 1
ATOM 641 N N . VAL A 1 83 ? 27.459 -21.527 -26.090 1.00 97.75 83 VAL A N 1
ATOM 642 C CA . VAL A 1 83 ? 26.460 -20.460 -25.916 1.00 97.75 83 VAL A CA 1
ATOM 643 C C . VAL A 1 83 ? 26.792 -19.612 -24.696 1.00 97.75 83 VAL A C 1
ATOM 645 O O . VAL A 1 83 ? 26.837 -20.111 -23.571 1.00 97.75 83 VAL A O 1
ATOM 648 N N . ASP A 1 84 ? 26.914 -18.302 -24.896 1.00 97.06 84 ASP A N 1
ATOM 649 C CA . ASP A 1 84 ? 27.094 -17.351 -23.801 1.00 97.06 84 ASP A CA 1
ATOM 650 C C . ASP A 1 84 ? 25.765 -17.124 -23.065 1.00 97.06 84 ASP A C 1
ATOM 652 O O . ASP A 1 84 ? 24.878 -16.397 -23.529 1.00 97.06 84 ASP A O 1
ATOM 656 N N . ALA A 1 85 ? 25.616 -17.752 -21.898 1.00 96.69 85 ALA A N 1
ATOM 657 C CA . ALA A 1 85 ? 24.445 -17.604 -21.041 1.00 96.69 85 ALA A CA 1
ATOM 658 C C . ALA A 1 85 ? 24.694 -16.577 -19.924 1.00 96.69 85 ALA A C 1
ATOM 660 O O . ALA A 1 85 ? 25.453 -16.821 -18.986 1.00 96.69 85 ALA A O 1
ATOM 661 N N . VAL A 1 86 ? 24.000 -15.439 -19.986 1.00 96.06 86 VAL A N 1
ATOM 662 C CA . VAL A 1 86 ? 24.023 -14.412 -18.936 1.00 96.06 86 VAL A CA 1
ATOM 663 C C . VAL A 1 86 ? 22.813 -14.603 -18.025 1.00 96.06 86 VAL A C 1
ATOM 665 O O . VAL A 1 86 ? 21.688 -14.244 -18.377 1.00 96.06 86 VAL A O 1
ATOM 668 N N . ILE A 1 87 ? 23.035 -15.173 -16.842 1.00 94.06 87 ILE A N 1
ATOM 669 C CA . ILE A 1 87 ? 21.984 -15.397 -15.843 1.00 94.06 87 ILE A CA 1
ATOM 670 C C . ILE A 1 87 ? 21.935 -14.201 -14.890 1.00 94.06 87 ILE A C 1
ATOM 672 O O . ILE A 1 87 ? 22.912 -13.892 -14.211 1.00 94.06 87 ILE A O 1
ATOM 676 N N . TYR A 1 88 ? 20.782 -13.540 -14.818 1.00 88.06 88 TYR A N 1
ATOM 677 C CA . TYR A 1 88 ? 20.553 -12.444 -13.884 1.00 88.06 88 TYR A CA 1
ATOM 678 C C . TYR A 1 88 ? 19.975 -12.990 -12.571 1.00 88.06 88 TYR A C 1
ATOM 680 O O . TYR A 1 88 ? 18.890 -13.581 -12.596 1.00 88.06 88 TYR A O 1
ATOM 688 N N . PRO A 1 89 ? 20.641 -12.778 -11.420 1.00 85.00 89 PRO A N 1
ATOM 689 C CA . PRO A 1 89 ? 20.075 -13.147 -10.130 1.00 85.00 89 PRO A CA 1
ATOM 690 C C . PRO A 1 89 ? 18.877 -12.247 -9.776 1.00 85.00 89 PRO A C 1
ATOM 692 O O . PRO A 1 89 ? 18.714 -11.166 -10.355 1.00 85.00 89 PRO A O 1
ATOM 695 N N . PRO A 1 90 ? 18.031 -12.648 -8.808 1.00 80.19 90 PRO A N 1
ATOM 696 C CA . PRO A 1 90 ? 17.019 -11.772 -8.242 1.00 80.19 90 PRO A CA 1
ATOM 697 C C . PRO A 1 90 ? 17.689 -10.494 -7.755 1.00 80.19 90 PRO A C 1
ATOM 699 O O . PRO A 1 90 ? 18.622 -10.537 -6.954 1.00 80.19 90 PRO A O 1
ATOM 702 N N . SER A 1 91 ? 17.215 -9.347 -8.233 1.00 65.31 91 SER A N 1
ATOM 703 C CA . SER A 1 91 ? 17.698 -8.065 -7.740 1.00 65.31 91 SER A CA 1
ATOM 704 C C . SER A 1 91 ? 17.314 -7.935 -6.267 1.00 65.31 91 SER A C 1
ATOM 706 O O . SER A 1 91 ? 16.139 -7.793 -5.924 1.00 65.31 91 SER A O 1
ATOM 708 N N . GLY A 1 92 ? 18.308 -8.015 -5.382 1.00 48.72 92 GLY A N 1
ATOM 709 C CA . GLY A 1 92 ? 18.175 -7.674 -3.971 1.00 48.72 92 GLY A CA 1
ATOM 710 C C . GLY A 1 92 ? 18.015 -6.165 -3.821 1.00 48.72 92 GLY A C 1
ATOM 711 O O . GLY A 1 92 ? 18.972 -5.469 -3.511 1.00 48.72 92 GLY A O 1
ATOM 712 N N . GLY A 1 93 ? 16.822 -5.656 -4.109 1.00 51.62 93 GLY A N 1
ATOM 713 C CA . GLY A 1 93 ? 16.502 -4.234 -4.052 1.00 51.62 93 GLY A CA 1
ATOM 714 C C . GLY A 1 93 ? 15.378 -3.888 -5.016 1.00 51.62 93 GLY A C 1
ATOM 715 O O . GLY A 1 93 ? 15.295 -4.455 -6.108 1.00 51.62 93 GLY A O 1
ATOM 716 N N . SER A 1 94 ? 14.504 -2.969 -4.607 1.00 47.44 94 SER A N 1
ATOM 717 C CA . SER A 1 94 ? 13.577 -2.305 -5.515 1.00 47.44 94 SER A CA 1
ATOM 718 C C . SER A 1 94 ? 14.398 -1.693 -6.650 1.00 47.44 94 SER A C 1
ATOM 720 O O . SER A 1 94 ? 15.213 -0.796 -6.442 1.00 47.44 94 SER A O 1
ATOM 722 N N . ARG A 1 95 ? 14.256 -2.225 -7.869 1.00 48.59 95 ARG A N 1
ATOM 723 C CA . ARG A 1 95 ? 14.845 -1.584 -9.044 1.00 48.59 95 ARG A CA 1
ATOM 724 C C . ARG A 1 95 ? 14.213 -0.199 -9.124 1.00 48.59 95 ARG A C 1
ATOM 726 O O . ARG A 1 95 ? 12.989 -0.117 -9.201 1.00 48.59 95 ARG A O 1
ATOM 733 N N . ALA A 1 96 ? 15.024 0.856 -9.050 1.00 52.50 96 ALA A N 1
ATOM 734 C CA . ALA A 1 96 ? 14.538 2.212 -9.254 1.00 52.50 96 ALA A CA 1
ATOM 735 C C . ALA A 1 96 ? 13.854 2.252 -10.626 1.00 52.50 96 ALA A C 1
ATOM 737 O O . ALA A 1 96 ? 14.488 1.998 -11.652 1.00 52.50 96 ALA A O 1
ATOM 738 N N . ILE A 1 97 ? 12.541 2.454 -10.621 1.00 61.03 97 ILE A N 1
ATOM 739 C CA . ILE A 1 97 ? 11.761 2.631 -11.839 1.00 61.03 97 ILE A CA 1
ATOM 740 C C . ILE A 1 97 ? 11.935 4.095 -12.228 1.00 61.03 97 ILE A C 1
ATOM 742 O O . ILE A 1 97 ? 11.756 4.972 -11.386 1.00 61.03 97 ILE A O 1
ATOM 746 N N . GLU A 1 98 ? 12.318 4.375 -13.473 1.00 65.06 98 GLU A N 1
ATOM 747 C CA . GLU A 1 98 ? 12.251 5.746 -13.980 1.00 65.06 98 GLU A CA 1
ATOM 748 C C . GLU A 1 98 ? 10.780 6.165 -14.050 1.00 65.06 98 GLU A C 1
ATOM 750 O O . GLU A 1 98 ? 9.951 5.484 -14.658 1.00 65.06 98 GLU A O 1
ATOM 755 N N . GLY A 1 99 ? 10.442 7.259 -13.367 1.00 67.25 99 GLY A N 1
ATOM 756 C CA . GLY A 1 99 ? 9.065 7.721 -13.263 1.00 67.25 99 GLY A CA 1
ATOM 757 C C . GLY A 1 99 ? 8.469 8.099 -14.615 1.00 67.25 99 GLY A C 1
ATOM 758 O O . GLY A 1 99 ? 9.135 8.686 -15.464 1.00 67.25 99 GLY A O 1
ATOM 759 N N . VAL A 1 100 ? 7.174 7.832 -14.785 1.00 73.88 100 VAL A N 1
ATOM 760 C CA . VAL A 1 100 ? 6.435 8.242 -15.986 1.00 73.88 100 VAL A CA 1
ATOM 761 C C . VAL A 1 100 ? 6.407 9.772 -16.083 1.00 73.88 100 VAL A C 1
ATOM 763 O O . VAL A 1 100 ? 5.936 10.470 -15.174 1.00 73.88 100 VAL A O 1
ATOM 766 N N . GLU A 1 101 ? 6.901 10.310 -17.196 1.00 71.62 101 GLU A N 1
ATOM 767 C CA . GLU A 1 101 ? 6.845 11.741 -17.481 1.00 71.62 101 GLU A CA 1
ATOM 768 C C . GLU A 1 101 ? 5.389 12.193 -17.700 1.00 71.62 101 GLU A C 1
ATOM 770 O O . GLU A 1 101 ? 4.573 11.473 -18.271 1.00 71.62 101 GLU A O 1
ATOM 775 N N . GLY A 1 102 ? 5.022 13.373 -17.188 1.00 78.75 102 GLY A N 1
ATOM 776 C CA . GLY A 1 102 ? 3.651 13.889 -17.306 1.00 78.75 102 GLY A CA 1
ATOM 777 C C . GLY A 1 102 ? 2.580 13.143 -16.491 1.00 78.75 102 GLY A C 1
ATOM 778 O O . GLY A 1 102 ? 1.390 13.303 -16.765 1.00 78.75 102 GLY A O 1
ATOM 779 N N . LEU A 1 103 ? 2.958 12.338 -15.487 1.00 88.44 103 LEU A N 1
ATOM 780 C CA . LEU A 1 103 ? 1.998 11.672 -14.602 1.00 88.44 103 LEU A CA 1
ATOM 781 C C . LEU A 1 103 ? 1.036 12.686 -13.955 1.00 88.44 103 LEU A C 1
ATOM 783 O O . LEU A 1 103 ? 1.440 13.530 -13.158 1.00 88.44 103 LEU A O 1
ATOM 787 N N . ARG A 1 104 ? -0.257 12.579 -14.271 1.00 91.88 104 ARG A N 1
ATOM 788 C CA . ARG A 1 104 ? -1.293 13.469 -13.725 1.00 91.88 104 ARG A CA 1
ATOM 789 C C . ARG A 1 104 ? -1.525 13.221 -12.230 1.00 91.88 104 ARG A C 1
ATOM 791 O O . ARG A 1 104 ? -1.757 12.079 -11.832 1.00 91.88 104 ARG A O 1
ATOM 798 N N . MET A 1 105 ? -1.585 14.273 -11.417 1.00 94.94 105 MET A N 1
ATOM 799 C CA . MET A 1 105 ? -2.101 14.168 -10.048 1.00 94.94 105 MET A CA 1
ATOM 800 C C . MET A 1 105 ? -3.625 14.007 -10.091 1.00 94.94 105 MET A C 1
ATOM 802 O O . MET A 1 105 ? -4.341 14.880 -10.576 1.00 94.94 105 MET A O 1
ATOM 806 N N . THR A 1 106 ? -4.126 12.856 -9.650 1.00 96.19 106 THR A N 1
ATOM 807 C CA . THR A 1 106 ? -5.562 12.654 -9.416 1.00 96.19 106 THR A CA 1
ATOM 808 C C . THR A 1 106 ? -5.841 12.847 -7.935 1.00 96.19 106 THR A C 1
ATOM 810 O O . THR A 1 106 ? -4.945 12.642 -7.118 1.00 96.19 106 THR A O 1
ATOM 813 N N . TRP A 1 107 ? -7.083 13.158 -7.566 1.00 96.75 107 TRP A N 1
ATOM 814 C CA . TRP A 1 107 ? -7.437 13.314 -6.155 1.00 96.75 107 TRP A CA 1
ATOM 815 C C . TRP A 1 107 ? -7.110 12.054 -5.327 1.00 96.75 107 TRP A C 1
ATOM 817 O O . TRP A 1 107 ? -6.568 12.166 -4.238 1.00 96.75 107 TRP A O 1
ATOM 827 N N . GLY A 1 108 ? -7.302 10.842 -5.871 1.00 97.31 108 GLY A N 1
ATOM 828 C CA . GLY A 1 108 ? -6.905 9.597 -5.196 1.00 97.31 108 GLY A CA 1
ATOM 829 C C . GLY A 1 108 ? -5.388 9.445 -4.994 1.00 97.31 108 GLY A C 1
ATOM 830 O O . GLY A 1 108 ? -4.958 8.936 -3.961 1.00 97.31 108 GLY A O 1
ATOM 831 N N . ARG A 1 109 ? -4.561 9.923 -5.939 1.00 97.69 109 ARG A N 1
ATOM 832 C CA . ARG A 1 109 ? -3.099 10.010 -5.748 1.00 97.69 109 ARG A CA 1
ATOM 833 C C . ARG A 1 109 ? -2.758 11.053 -4.686 1.00 97.69 109 ARG A C 1
ATOM 835 O O . ARG A 1 109 ? -1.921 10.783 -3.833 1.00 97.69 109 ARG A O 1
ATOM 842 N N . ALA A 1 110 ? -3.451 12.190 -4.695 1.00 98.31 110 ALA A N 1
ATOM 843 C CA . ALA A 1 110 ? -3.270 13.239 -3.705 1.00 98.31 110 ALA A CA 1
ATOM 844 C C . ALA A 1 110 ? -3.612 12.763 -2.283 1.00 98.31 110 ALA A C 1
ATOM 846 O O . ALA A 1 110 ? -2.827 13.013 -1.375 1.00 98.31 110 ALA A O 1
ATOM 847 N N . VAL A 1 111 ? -4.691 11.988 -2.094 1.00 98.69 111 VAL A N 1
ATOM 848 C CA . VAL A 1 111 ? -5.006 11.363 -0.794 1.00 98.69 111 VAL A CA 1
ATOM 849 C C . VAL A 1 111 ? -3.871 10.453 -0.327 1.00 98.69 111 VAL A C 1
ATOM 851 O O . VAL A 1 111 ? -3.484 10.545 0.832 1.00 98.69 111 VAL A O 1
ATOM 854 N N . ILE A 1 112 ? -3.293 9.616 -1.201 1.00 98.38 112 ILE A N 1
ATOM 855 C CA . ILE A 1 112 ? -2.154 8.760 -0.822 1.00 98.38 112 ILE A CA 1
ATOM 856 C C . ILE A 1 112 ? -0.971 9.611 -0.349 1.00 98.38 112 ILE A C 1
ATOM 858 O O . ILE A 1 112 ? -0.462 9.387 0.748 1.00 98.38 112 ILE A O 1
ATOM 862 N N . LEU A 1 113 ? -0.533 10.579 -1.161 1.00 98.19 113 LEU A N 1
ATOM 863 C CA . LEU A 1 113 ? 0.654 11.382 -0.855 1.00 98.19 113 LEU A CA 1
ATOM 864 C C . LEU A 1 113 ? 0.458 12.227 0.406 1.00 98.19 113 LEU A C 1
ATOM 866 O O . LEU A 1 113 ? 1.356 12.297 1.245 1.00 98.19 113 LEU A O 1
ATOM 870 N N . GLU A 1 114 ? -0.722 12.822 0.571 1.00 98.38 114 GLU A N 1
ATOM 871 C CA . GLU A 1 114 ? -1.028 13.658 1.727 1.00 98.38 114 GLU A CA 1
ATOM 872 C C . GLU A 1 114 ? -1.209 12.832 3.006 1.00 98.38 114 GLU A C 1
ATOM 874 O O . GLU A 1 114 ? -0.682 13.205 4.058 1.00 98.38 114 GLU A O 1
ATOM 879 N N . ALA A 1 115 ? -1.858 11.663 2.918 1.00 98.12 115 ALA A N 1
ATOM 880 C CA . ALA A 1 115 ? -1.941 10.722 4.031 1.00 98.12 115 ALA A CA 1
ATOM 881 C C . ALA A 1 115 ? -0.546 10.257 4.460 1.00 98.12 115 ALA A C 1
ATOM 883 O O . ALA A 1 115 ? -0.240 10.294 5.648 1.00 98.12 115 ALA A O 1
ATOM 884 N N . MET A 1 116 ? 0.323 9.883 3.512 1.00 96.31 116 MET A N 1
ATOM 885 C CA . MET A 1 116 ? 1.715 9.517 3.794 1.00 96.31 116 MET A CA 1
ATOM 886 C C . MET A 1 116 ? 2.463 10.649 4.508 1.00 96.31 116 MET A C 1
ATOM 888 O O . MET A 1 116 ? 3.080 10.423 5.550 1.00 96.31 116 MET A O 1
ATOM 892 N N . ARG A 1 117 ? 2.392 11.871 3.961 1.00 94.50 117 ARG A N 1
ATOM 893 C CA . ARG A 1 117 ? 3.097 13.050 4.477 1.00 94.50 117 ARG A CA 1
ATOM 894 C C . ARG A 1 117 ? 2.680 13.376 5.910 1.00 94.50 117 ARG A C 1
ATOM 896 O O . ARG A 1 117 ? 3.545 13.549 6.769 1.00 94.50 117 ARG A O 1
ATOM 903 N N . ARG A 1 118 ? 1.374 13.442 6.183 1.00 95.31 118 ARG A N 1
ATOM 904 C CA . ARG A 1 118 ? 0.861 13.812 7.510 1.00 95.31 118 ARG A CA 1
ATOM 905 C C . ARG A 1 118 ? 0.961 12.684 8.530 1.00 95.31 118 ARG A C 1
ATOM 907 O O . ARG A 1 118 ? 1.300 12.951 9.679 1.00 95.31 118 ARG A O 1
ATOM 914 N N . TYR A 1 119 ? 0.761 11.433 8.119 1.00 94.69 119 TYR A N 1
ATOM 915 C CA . TYR A 1 119 ? 0.970 10.286 9.003 1.00 94.69 119 TYR A CA 1
ATOM 916 C C . TYR A 1 119 ? 2.433 10.181 9.452 1.00 94.69 119 TYR A C 1
ATOM 918 O O . TYR A 1 119 ? 2.685 9.978 10.635 1.00 94.69 119 TYR A O 1
ATOM 926 N N . LEU A 1 120 ? 3.407 10.408 8.560 1.00 90.56 120 LEU A N 1
ATOM 927 C CA . LEU A 1 120 ? 4.823 10.465 8.946 1.00 90.56 120 LEU A CA 1
ATOM 928 C C . LEU A 1 120 ? 5.116 11.583 9.952 1.00 90.56 120 LEU A C 1
ATOM 930 O O . LEU A 1 120 ? 5.888 11.373 10.885 1.00 90.56 120 LEU A O 1
ATOM 934 N N . GLN A 1 121 ? 4.511 12.762 9.783 1.00 88.44 121 GLN A N 1
ATOM 935 C CA . GLN A 1 121 ? 4.663 13.868 10.735 1.00 88.44 121 GLN A CA 1
ATOM 936 C C . GLN A 1 121 ? 4.107 13.504 12.118 1.00 88.44 121 GLN A C 1
ATOM 938 O O . GLN A 1 121 ? 4.779 13.742 13.120 1.00 88.44 121 GLN A O 1
ATOM 943 N N . GLN A 1 122 ? 2.928 12.879 12.171 1.00 86.38 122 GLN A N 1
ATOM 944 C CA . GLN A 1 122 ? 2.294 12.439 13.416 1.00 86.38 122 GLN A CA 1
ATOM 945 C C . GLN A 1 122 ? 3.072 11.293 14.084 1.00 86.38 122 GLN A C 1
ATOM 947 O O . GLN A 1 122 ? 3.375 11.365 15.273 1.00 86.38 122 GLN A O 1
ATOM 952 N N . ARG A 1 123 ? 3.491 10.280 13.314 1.00 84.25 123 ARG A N 1
ATOM 953 C CA . ARG A 1 123 ? 4.277 9.140 13.814 1.00 84.25 123 ARG A CA 1
ATOM 954 C C . ARG A 1 123 ? 5.621 9.578 14.379 1.00 84.25 123 ARG A C 1
ATOM 956 O O . ARG A 1 123 ? 5.987 9.113 15.447 1.00 84.25 123 ARG A O 1
ATOM 963 N N . ARG A 1 124 ? 6.330 10.520 13.747 1.00 79.75 124 ARG A N 1
ATOM 964 C CA . ARG A 1 124 ? 7.606 11.043 14.279 1.00 79.75 124 ARG A CA 1
ATOM 965 C C . ARG A 1 124 ? 7.476 11.671 15.669 1.00 79.75 124 ARG A C 1
ATOM 967 O O . ARG A 1 124 ? 8.448 11.657 16.418 1.00 79.75 124 ARG A O 1
ATOM 974 N N . ALA A 1 125 ? 6.309 12.217 16.014 1.00 74.00 125 ALA A N 1
ATOM 975 C CA . ALA A 1 125 ? 6.064 12.767 17.344 1.00 74.00 125 ALA A CA 1
ATOM 976 C C . ALA A 1 125 ? 5.861 11.672 18.411 1.00 74.00 125 ALA A C 1
ATOM 978 O O . ALA A 1 125 ? 6.223 11.880 19.566 1.00 74.00 125 ALA A O 1
ATOM 979 N N . MET A 1 126 ? 5.309 10.519 18.021 1.00 70.81 126 MET A N 1
ATOM 980 C CA . MET A 1 126 ? 4.925 9.424 18.925 1.00 70.81 126 MET A CA 1
ATOM 981 C C . MET A 1 126 ? 5.981 8.310 19.011 1.00 70.81 126 MET A C 1
ATOM 983 O O . MET A 1 126 ? 6.216 7.760 20.084 1.00 70.81 126 MET A O 1
ATOM 987 N N . GLU A 1 127 ? 6.643 8.003 17.894 1.00 71.12 127 GLU A N 1
ATOM 988 C CA . GLU A 1 127 ? 7.619 6.919 17.727 1.00 71.12 127 GLU A CA 1
ATOM 989 C C . GLU A 1 127 ? 8.933 7.434 17.096 1.00 71.12 127 GLU A C 1
ATOM 991 O O . GLU A 1 127 ? 9.329 6.999 16.011 1.00 71.12 127 GLU A O 1
ATOM 996 N N . PRO A 1 128 ? 9.659 8.365 17.746 1.00 64.94 128 PRO A N 1
ATOM 997 C CA . PRO A 1 128 ? 10.865 8.989 17.185 1.00 64.94 128 PRO A CA 1
ATOM 998 C C . PRO A 1 128 ? 12.034 8.018 16.927 1.00 64.94 128 PRO A C 1
ATOM 1000 O O . PRO A 1 128 ? 13.036 8.415 16.335 1.00 64.94 128 PRO A O 1
ATOM 1003 N N . TRP A 1 129 ? 11.938 6.768 17.390 1.00 65.75 129 TRP A N 1
ATOM 1004 C CA . TRP A 1 129 ? 12.949 5.722 17.217 1.00 65.75 129 TRP A CA 1
ATOM 1005 C C . TRP A 1 129 ? 12.756 4.865 15.958 1.00 65.75 129 TRP A C 1
ATOM 1007 O O . TRP A 1 129 ? 13.646 4.076 15.639 1.00 65.75 129 TRP A O 1
ATOM 1017 N N . GLU A 1 130 ? 11.616 4.956 15.266 1.00 62.84 130 GLU A N 1
ATOM 1018 C CA . GLU A 1 130 ? 11.403 4.205 14.025 1.00 62.84 130 GLU A CA 1
ATOM 1019 C C . GLU A 1 130 ? 12.000 4.925 12.807 1.00 62.84 130 GLU A C 1
ATOM 1021 O O . GLU A 1 130 ? 12.168 6.145 12.812 1.00 62.84 130 GLU A O 1
ATOM 1026 N N . ASP A 1 131 ? 12.345 4.154 11.765 1.00 59.44 131 ASP A N 1
ATOM 1027 C CA . ASP A 1 131 ? 12.995 4.669 10.556 1.00 59.44 131 ASP A CA 1
ATOM 1028 C C . ASP A 1 131 ? 12.170 5.817 9.941 1.00 59.44 131 ASP A C 1
ATOM 1030 O O . ASP A 1 131 ? 11.059 5.593 9.445 1.00 59.44 131 ASP A O 1
ATOM 1034 N N . PRO A 1 132 ? 12.693 7.057 9.950 1.00 63.22 132 PRO A N 1
ATOM 1035 C CA . PRO A 1 132 ? 11.959 8.220 9.483 1.00 63.22 132 PRO A CA 1
ATOM 1036 C C . PRO A 1 132 ? 11.890 8.295 7.953 1.00 63.22 132 PRO A C 1
ATOM 1038 O O . PRO A 1 132 ? 11.302 9.253 7.437 1.00 63.22 132 PRO A O 1
ATOM 1041 N N . ALA A 1 133 ? 12.519 7.357 7.234 1.00 66.94 133 ALA A N 1
ATOM 1042 C CA . ALA A 1 133 ? 12.674 7.408 5.788 1.00 66.94 133 ALA A CA 1
ATOM 1043 C C . ALA A 1 133 ? 11.344 7.303 5.036 1.00 66.94 133 ALA A C 1
ATOM 1045 O O . ALA A 1 133 ? 11.210 7.920 3.982 1.00 66.94 133 ALA A O 1
ATOM 1046 N N . GLY A 1 134 ? 10.348 6.580 5.550 1.00 82.62 134 GLY A N 1
ATOM 1047 C CA . GLY A 1 134 ? 9.083 6.383 4.844 1.00 82.62 134 GLY A CA 1
ATOM 1048 C C . GLY A 1 134 ? 8.118 5.464 5.579 1.00 82.62 134 GLY A C 1
ATOM 1049 O O . GLY A 1 134 ? 8.304 5.157 6.755 1.00 82.62 134 GLY A O 1
ATOM 1050 N N . ILE A 1 135 ? 7.073 5.022 4.882 1.00 90.00 135 ILE A N 1
ATOM 1051 C CA . ILE A 1 135 ? 6.054 4.132 5.455 1.00 90.00 135 ILE A CA 1
ATOM 1052 C C . ILE A 1 135 ? 5.872 2.883 4.616 1.00 90.00 135 ILE A C 1
ATOM 1054 O O . ILE A 1 135 ? 6.058 2.902 3.402 1.00 90.00 135 ILE A O 1
ATOM 1058 N N . SER A 1 136 ? 5.519 1.775 5.256 1.00 88.81 136 SER A N 1
ATOM 1059 C CA . SER A 1 136 ? 5.375 0.504 4.557 1.00 88.81 136 SER A CA 1
ATOM 1060 C C . SER A 1 136 ? 4.129 0.475 3.665 1.00 88.81 136 SER A C 1
ATOM 1062 O O . SER A 1 136 ? 3.115 1.126 3.930 1.00 88.81 136 SER A O 1
ATOM 1064 N N . HIS A 1 137 ? 4.157 -0.385 2.641 1.00 91.38 137 HIS A N 1
ATOM 1065 C CA . HIS A 1 137 ? 2.980 -0.683 1.811 1.00 91.38 137 HIS A CA 1
ATOM 1066 C C . HIS A 1 137 ? 1.760 -1.091 2.649 1.00 91.38 137 HIS A C 1
ATOM 1068 O O . HIS A 1 137 ? 0.629 -0.725 2.337 1.00 91.38 137 HIS A O 1
ATOM 1074 N N . LEU A 1 138 ? 1.976 -1.849 3.730 1.00 91.44 138 LEU A N 1
ATOM 1075 C CA . LEU A 1 138 ? 0.892 -2.304 4.597 1.00 91.44 138 LEU A CA 1
ATOM 1076 C C . LEU A 1 138 ? 0.261 -1.158 5.387 1.00 91.44 138 LEU A C 1
ATOM 1078 O O . LEU A 1 138 ? -0.958 -1.159 5.525 1.00 91.44 138 LEU A O 1
ATOM 1082 N N . GLU A 1 139 ? 1.051 -0.192 5.857 1.00 94.19 139 GLU A N 1
ATOM 1083 C CA . GLU A 1 139 ? 0.528 1.020 6.496 1.00 94.19 139 GLU A CA 1
ATOM 1084 C C . GLU A 1 139 ? -0.287 1.848 5.500 1.00 94.19 139 GLU A C 1
ATOM 1086 O O . GLU A 1 139 ? -1.434 2.173 5.798 1.00 94.19 139 GLU A O 1
ATOM 1091 N N . ILE A 1 140 ? 0.226 2.088 4.283 1.00 96.88 140 ILE A N 1
ATOM 1092 C CA . ILE A 1 140 ? -0.516 2.824 3.239 1.00 96.88 140 ILE A CA 1
ATOM 1093 C C . ILE A 1 140 ? -1.856 2.146 2.942 1.00 96.88 140 ILE A C 1
ATOM 1095 O O . ILE A 1 140 ? -2.878 2.818 2.829 1.00 96.88 140 ILE A O 1
ATOM 1099 N N . GLN A 1 141 ? -1.890 0.811 2.882 1.00 97.50 141 GLN A N 1
ATOM 1100 C CA . GLN A 1 141 ? -3.139 0.062 2.726 1.00 97.50 141 GLN A CA 1
ATOM 1101 C C . GLN A 1 141 ? -4.147 0.356 3.848 1.00 97.50 141 GLN A C 1
ATOM 1103 O O . GLN A 1 141 ? -5.343 0.384 3.574 1.00 97.50 141 GLN A O 1
ATOM 1108 N N . LYS A 1 142 ? -3.706 0.582 5.096 1.00 98.06 142 LYS A N 1
ATOM 1109 C CA . LYS A 1 142 ? -4.618 0.892 6.217 1.00 98.06 142 LYS A CA 1
ATOM 1110 C C . LYS A 1 142 ? -5.060 2.345 6.214 1.00 98.06 142 LYS A C 1
ATOM 1112 O O . LYS A 1 142 ? -6.236 2.605 6.439 1.00 98.06 142 LYS A O 1
ATOM 1117 N N . LEU A 1 143 ? -4.161 3.268 5.886 1.00 98.38 143 LEU A N 1
ATOM 1118 C CA . LEU A 1 143 ? -4.518 4.676 5.709 1.00 98.38 143 LEU A CA 1
ATOM 1119 C C . LEU A 1 143 ? -5.571 4.827 4.604 1.00 98.38 143 LEU A C 1
ATOM 1121 O O . LEU A 1 143 ? -6.609 5.448 4.812 1.00 98.38 143 LEU A O 1
ATOM 1125 N N . MET A 1 144 ? -5.353 4.173 3.461 1.00 98.69 144 MET A N 1
ATOM 1126 C CA . MET A 1 144 ? -6.292 4.211 2.339 1.00 98.69 144 MET A CA 1
ATOM 1127 C C . MET A 1 144 ? -7.580 3.428 2.594 1.00 98.69 144 MET A C 1
ATOM 1129 O O . MET A 1 144 ? -8.606 3.757 2.004 1.00 98.69 144 MET A O 1
ATOM 1133 N N . TYR A 1 145 ? -7.552 2.424 3.476 1.00 98.62 145 TYR A N 1
ATOM 1134 C CA . TYR A 1 145 ? -8.767 1.764 3.949 1.00 98.62 145 TYR A CA 1
ATOM 1135 C C . TYR A 1 145 ? -9.675 2.766 4.656 1.00 98.62 145 TYR A C 1
ATOM 1137 O O . TYR A 1 145 ? -10.806 2.963 4.224 1.00 98.62 145 TYR A O 1
ATOM 1145 N N . PHE A 1 146 ? -9.158 3.466 5.666 1.00 98.44 146 PHE A N 1
ATOM 1146 C CA . PHE A 1 146 ? -9.936 4.478 6.378 1.00 98.44 146 PHE A CA 1
ATOM 1147 C C . PHE A 1 146 ? -10.312 5.669 5.493 1.00 98.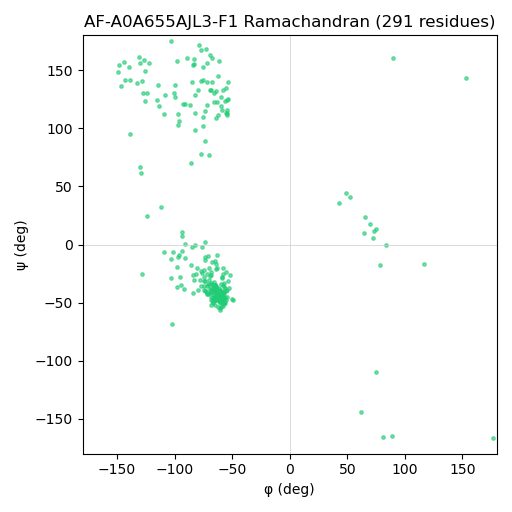44 146 PHE A C 1
ATOM 1149 O O . PHE A 1 146 ? -11.420 6.180 5.619 1.00 98.44 146 PHE A O 1
ATOM 1156 N N . ALA A 1 147 ? -9.452 6.067 4.550 1.00 98.50 147 ALA A N 1
ATOM 1157 C CA . ALA A 1 147 ? -9.790 7.120 3.595 1.00 98.50 147 ALA A CA 1
ATOM 1158 C C . ALA A 1 147 ? -10.999 6.730 2.732 1.00 98.50 147 ALA A C 1
ATOM 1160 O O . ALA A 1 147 ? -11.868 7.558 2.492 1.00 98.50 147 ALA A O 1
ATOM 1161 N N . ASN A 1 148 ? -11.081 5.469 2.296 1.00 98.31 148 ASN A N 1
ATOM 1162 C CA . ASN A 1 148 ? -12.212 4.972 1.510 1.00 98.31 148 ASN A CA 1
ATOM 1163 C C . ASN A 1 148 ? -13.484 4.780 2.342 1.00 98.31 148 ASN A C 1
ATOM 1165 O O . ASN A 1 148 ? -14.579 4.907 1.808 1.00 98.31 148 ASN A O 1
ATOM 1169 N N . GLU A 1 149 ? -13.363 4.446 3.628 1.00 97.25 149 GLU A N 1
ATOM 1170 C CA . GLU A 1 149 ? -14.523 4.433 4.530 1.00 97.25 149 GLU A CA 1
ATOM 1171 C C . GLU A 1 149 ? -15.045 5.864 4.772 1.00 97.25 149 GLU A C 1
ATOM 1173 O O . GLU A 1 149 ? -16.253 6.056 4.883 1.00 97.25 149 GLU A O 1
ATOM 1178 N N . ALA A 1 150 ? -14.162 6.871 4.784 1.00 95.56 150 ALA A N 1
ATOM 1179 C CA . ALA A 1 150 ? -14.540 8.282 4.884 1.00 95.56 150 ALA A CA 1
ATOM 1180 C C . ALA A 1 150 ? -15.139 8.839 3.579 1.00 95.56 150 ALA A C 1
ATOM 1182 O O . ALA A 1 150 ? -16.092 9.614 3.619 1.00 95.56 150 ALA A O 1
ATOM 1183 N N . ASP A 1 151 ? -14.590 8.447 2.427 1.00 97.25 151 ASP A N 1
ATOM 1184 C CA . ASP A 1 151 ? -15.054 8.873 1.107 1.00 97.25 151 ASP A CA 1
ATOM 1185 C C . ASP A 1 151 ? -15.045 7.699 0.100 1.00 97.25 151 ASP A C 1
ATOM 1187 O O . ASP A 1 151 ? -14.017 7.409 -0.532 1.00 97.25 151 ASP A O 1
ATOM 1191 N N . PRO A 1 152 ? -16.192 7.011 -0.075 1.00 96.50 152 PRO A N 1
ATOM 1192 C CA . PRO A 1 152 ? -16.305 5.837 -0.942 1.00 96.50 152 PRO A CA 1
ATOM 1193 C C . PRO A 1 152 ? -16.096 6.098 -2.438 1.00 96.50 152 PRO A C 1
ATOM 1195 O O . PRO A 1 152 ? -15.884 5.140 -3.187 1.00 96.50 152 PRO A O 1
ATOM 1198 N N . ASP A 1 153 ? -16.114 7.354 -2.899 1.00 96.81 153 ASP A N 1
ATOM 1199 C CA . ASP A 1 153 ? -15.841 7.675 -4.308 1.00 96.81 153 ASP A CA 1
ATOM 1200 C C . ASP A 1 153 ? -14.383 7.384 -4.690 1.00 96.81 153 ASP A C 1
ATOM 1202 O O . ASP A 1 153 ? -14.066 7.299 -5.881 1.00 96.81 153 ASP A O 1
ATOM 1206 N N . LEU A 1 154 ? -13.485 7.191 -3.707 1.00 96.38 154 LEU A N 1
ATOM 1207 C CA . LEU A 1 154 ? -12.145 6.643 -3.948 1.00 96.38 154 LEU A CA 1
ATOM 1208 C C . LEU A 1 154 ? -12.218 5.285 -4.667 1.00 96.38 154 LEU A C 1
ATOM 1210 O O . LEU A 1 154 ? -11.268 4.896 -5.353 1.00 96.38 154 LEU A O 1
ATOM 1214 N N . ALA A 1 155 ? -13.350 4.582 -4.537 1.00 96.69 155 ALA A N 1
ATOM 1215 C CA . ALA A 1 155 ? -13.660 3.331 -5.210 1.00 96.69 155 ALA A CA 1
ATOM 1216 C C . ALA A 1 155 ? -12.556 2.277 -5.016 1.00 96.69 155 ALA A C 1
ATOM 1218 O O . ALA A 1 155 ? -12.179 1.564 -5.955 1.00 96.69 155 ALA A O 1
ATOM 1219 N N . LEU A 1 156 ? -12.018 2.189 -3.797 1.00 96.25 156 LEU A N 1
ATOM 1220 C CA . LEU A 1 156 ? -11.024 1.195 -3.411 1.00 96.25 156 LEU A CA 1
ATOM 1221 C C . LEU A 1 156 ? -11.740 -0.079 -2.947 1.00 96.25 156 LEU A C 1
ATOM 1223 O O . LEU A 1 156 ? -12.531 -0.094 -2.008 1.00 96.25 156 LEU A O 1
ATOM 1227 N N . ASP A 1 157 ? -11.471 -1.178 -3.641 1.00 93.75 157 ASP A N 1
ATOM 1228 C CA . ASP A 1 157 ? -12.117 -2.479 -3.469 1.00 93.75 157 ASP A CA 1
ATOM 1229 C C . ASP A 1 157 ? -11.448 -3.309 -2.364 1.00 93.75 157 ASP A C 1
ATOM 1231 O O . ASP A 1 157 ? -10.772 -4.309 -2.611 1.00 93.75 157 ASP A O 1
ATOM 1235 N N . PHE A 1 158 ? -11.625 -2.881 -1.114 1.00 98.06 158 PHE A N 1
ATOM 1236 C CA . PHE A 1 158 ? -11.038 -3.572 0.031 1.00 98.06 158 PHE A CA 1
ATOM 1237 C C . PHE A 1 158 ? -11.667 -4.945 0.289 1.00 98.06 158 PHE A C 1
ATOM 1239 O O . PHE A 1 158 ? -12.886 -5.103 0.363 1.00 98.06 158 PHE A O 1
ATOM 1246 N N . THR A 1 159 ? -10.803 -5.940 0.495 1.00 96.81 159 THR A N 1
ATOM 1247 C CA . THR A 1 159 ? -11.165 -7.315 0.868 1.00 96.81 159 THR A CA 1
ATOM 1248 C C . THR A 1 159 ? -10.330 -7.800 2.059 1.00 96.81 159 THR A C 1
ATOM 1250 O O . THR A 1 159 ? -9.273 -7.221 2.343 1.00 96.81 159 THR A O 1
ATOM 1253 N N . PRO A 1 160 ? -10.756 -8.859 2.778 1.00 95.62 160 PRO A N 1
ATOM 1254 C CA . PRO A 1 160 ? -9.962 -9.435 3.857 1.00 95.62 160 PRO A CA 1
ATOM 1255 C C . PRO A 1 160 ? -8.619 -9.984 3.344 1.00 95.62 160 PRO A C 1
ATOM 1257 O O . PRO A 1 160 ? -8.573 -10.990 2.638 1.00 95.62 160 PRO A O 1
ATOM 1260 N N . GLY A 1 161 ? -7.508 -9.342 3.712 1.00 92.56 161 GLY A N 1
ATOM 1261 C CA . GLY A 1 161 ? -6.149 -9.783 3.387 1.00 92.56 161 GLY A CA 1
ATOM 1262 C C . GLY A 1 161 ? -5.430 -10.435 4.571 1.00 92.56 161 GLY A C 1
ATOM 1263 O O . GLY A 1 161 ? -5.907 -10.435 5.703 1.00 92.56 161 GLY A O 1
ATOM 1264 N N . ARG A 1 162 ? -4.217 -10.961 4.352 1.00 88.56 162 ARG A N 1
ATOM 1265 C CA . ARG A 1 162 ? -3.403 -11.596 5.415 1.00 88.56 162 ARG A CA 1
ATOM 1266 C C . ARG A 1 162 ? -3.120 -10.666 6.607 1.00 88.56 162 ARG A C 1
ATOM 1268 O O . ARG A 1 162 ? -3.032 -11.130 7.742 1.00 88.56 162 ARG A O 1
ATOM 1275 N N . TYR A 1 163 ? -2.977 -9.371 6.336 1.00 88.81 163 TYR A N 1
ATOM 1276 C CA . TYR A 1 163 ? -2.606 -8.326 7.294 1.00 88.81 163 TYR A CA 1
ATOM 1277 C C . TYR A 1 163 ? -3.774 -7.364 7.558 1.00 88.81 163 TYR A C 1
ATOM 1279 O O . TYR A 1 163 ? -3.572 -6.170 7.734 1.00 88.81 163 TYR A O 1
ATOM 1287 N N . GLY A 1 164 ? -5.017 -7.849 7.503 1.00 94.75 164 GLY A N 1
ATOM 1288 C CA . GLY A 1 164 ? -6.220 -7.008 7.552 1.00 94.75 164 GLY A CA 1
ATOM 1289 C C . GLY A 1 164 ? -6.672 -6.539 6.160 1.00 94.75 164 GLY A C 1
ATOM 1290 O O . GLY A 1 164 ? -6.192 -7.088 5.163 1.00 94.75 164 GLY A O 1
ATOM 1291 N N . PRO A 1 165 ? -7.562 -5.531 6.073 1.00 97.75 165 PRO A N 1
ATOM 1292 C CA . PRO A 1 165 ? -8.158 -5.072 4.814 1.00 97.75 165 PRO A CA 1
ATOM 1293 C C . PRO A 1 165 ? -7.105 -4.692 3.775 1.00 97.75 165 PRO A C 1
ATOM 1295 O O . PRO A 1 165 ? -6.115 -4.037 4.110 1.00 97.75 165 PRO A O 1
ATOM 1298 N N . TYR A 1 166 ? -7.288 -5.127 2.533 1.00 96.31 166 TYR A N 1
ATOM 1299 C CA . TYR A 1 166 ? -6.331 -4.906 1.454 1.00 96.31 166 TYR A CA 1
ATOM 1300 C C . TYR A 1 166 ? -7.036 -4.646 0.116 1.00 96.31 166 TYR A C 1
ATOM 1302 O O . TYR A 1 166 ? -8.029 -5.309 -0.190 1.00 96.31 166 TYR A O 1
ATOM 1310 N N . SER A 1 167 ? -6.495 -3.730 -0.692 1.00 96.62 167 SER A N 1
ATOM 1311 C CA . SER A 1 167 ? -6.954 -3.446 -2.057 1.00 96.62 167 SER A CA 1
ATOM 1312 C C . SER A 1 167 ? -5.795 -3.507 -3.060 1.00 96.62 167 SER A C 1
ATOM 1314 O O . SER A 1 167 ? -4.752 -2.866 -2.893 1.00 96.62 167 SER A O 1
ATOM 1316 N N . GLU A 1 168 ? -5.987 -4.251 -4.156 1.00 91.94 168 GLU A N 1
ATOM 1317 C CA . GLU A 1 168 ? -5.046 -4.249 -5.287 1.00 91.94 168 GLU A CA 1
ATOM 1318 C C . GLU A 1 168 ? -5.049 -2.900 -6.022 1.00 91.94 168 GLU A C 1
ATOM 1320 O O . GLU A 1 168 ? -4.024 -2.510 -6.574 1.00 91.94 168 GLU A O 1
ATOM 1325 N N . ARG A 1 169 ? -6.148 -2.131 -5.987 1.00 95.56 169 ARG A N 1
ATOM 1326 C CA . ARG A 1 169 ? -6.186 -0.781 -6.578 1.00 95.56 169 ARG A CA 1
ATOM 1327 C C . ARG A 1 169 ? -5.200 0.163 -5.902 1.00 95.56 169 ARG A C 1
ATOM 1329 O O . ARG A 1 169 ? -4.492 0.878 -6.603 1.00 95.56 169 ARG A O 1
ATOM 1336 N N . VAL A 1 170 ? -5.088 0.116 -4.572 1.00 96.44 170 VAL A N 1
ATOM 1337 C CA . VAL A 1 170 ? -4.079 0.900 -3.833 1.00 96.44 170 VAL A CA 1
ATOM 1338 C C . VAL A 1 170 ? -2.667 0.518 -4.278 1.00 96.44 170 VAL A C 1
ATOM 1340 O O . VAL A 1 170 ? -1.847 1.393 -4.545 1.00 96.44 170 VAL A O 1
ATOM 1343 N N . ARG A 1 171 ? -2.389 -0.783 -4.434 1.00 91.31 171 ARG A N 1
ATOM 1344 C CA . ARG A 1 171 ? -1.094 -1.255 -4.941 1.00 91.31 171 ARG A CA 1
ATOM 1345 C C . ARG A 1 171 ? -0.812 -0.745 -6.352 1.00 91.31 171 ARG A C 1
ATOM 1347 O O . ARG A 1 171 ? 0.279 -0.238 -6.583 1.00 91.31 171 ARG A O 1
ATOM 1354 N N . HIS A 1 172 ? -1.770 -0.839 -7.271 1.00 88.88 172 HIS A N 1
ATOM 1355 C CA . HIS A 1 172 ? -1.592 -0.341 -8.636 1.00 88.88 172 HIS A CA 1
ATOM 1356 C C . HIS A 1 172 ? -1.404 1.181 -8.685 1.00 88.88 172 HIS A C 1
ATOM 1358 O O . HIS A 1 172 ? -0.613 1.666 -9.490 1.00 88.88 172 HIS A O 1
ATOM 1364 N N . LEU A 1 173 ? -2.088 1.942 -7.821 1.00 93.38 173 LEU A N 1
ATOM 1365 C CA . LEU A 1 173 ? -1.882 3.388 -7.708 1.00 93.38 173 LEU A CA 1
ATOM 1366 C C . LEU A 1 173 ? -0.455 3.715 -7.263 1.00 93.38 173 LEU A C 1
ATOM 1368 O O . LEU A 1 173 ? 0.180 4.553 -7.897 1.00 93.38 173 LEU A O 1
ATOM 1372 N N . LEU A 1 174 ? 0.055 3.033 -6.233 1.00 92.94 174 LEU A N 1
ATOM 1373 C CA . LEU A 1 174 ? 1.436 3.198 -5.769 1.00 92.94 174 LEU A CA 1
ATOM 1374 C C . LEU A 1 174 ? 2.453 2.790 -6.838 1.00 92.94 174 LEU A C 1
ATOM 1376 O O . LEU A 1 174 ? 3.366 3.553 -7.129 1.00 92.94 174 LEU A O 1
ATOM 1380 N N . GLN A 1 175 ? 2.264 1.637 -7.487 1.00 88.88 175 GLN A N 1
ATOM 1381 C CA . GLN A 1 175 ? 3.127 1.199 -8.591 1.00 88.88 175 GLN A CA 1
ATOM 1382 C C . GLN A 1 175 ? 3.140 2.214 -9.738 1.00 88.88 175 GLN A C 1
ATOM 1384 O O . GLN A 1 175 ? 4.194 2.506 -10.289 1.00 88.88 175 GLN A O 1
ATOM 1389 N N . GLY A 1 176 ? 1.985 2.792 -10.076 1.00 89.81 176 GLY A N 1
ATOM 1390 C CA . GLY A 1 176 ? 1.883 3.828 -11.103 1.00 89.81 176 GLY A CA 1
ATOM 1391 C C . GLY A 1 176 ? 2.489 5.180 -10.709 1.00 89.81 176 GLY A C 1
ATOM 1392 O O . GLY A 1 176 ? 2.577 6.057 -11.565 1.00 89.81 176 GLY A O 1
ATOM 1393 N N . MET A 1 177 ? 2.862 5.370 -9.440 1.00 93.56 177 MET A N 1
ATOM 1394 C CA . MET A 1 177 ? 3.554 6.558 -8.929 1.00 93.56 177 MET A CA 1
ATOM 1395 C C . MET A 1 177 ? 5.051 6.331 -8.685 1.00 93.56 177 MET A C 1
ATOM 1397 O O . MET A 1 177 ? 5.768 7.317 -8.489 1.00 93.56 177 MET A O 1
ATOM 1401 N N . GLU A 1 178 ? 5.517 5.079 -8.704 1.00 89.81 178 GLU A N 1
ATOM 1402 C CA . GLU A 1 178 ? 6.914 4.721 -8.452 1.00 89.81 178 GLU A CA 1
ATOM 1403 C C . GLU A 1 178 ? 7.848 5.437 -9.438 1.00 89.81 178 GLU A C 1
ATOM 1405 O O . GLU A 1 178 ? 7.583 5.513 -10.639 1.00 89.81 178 GLU A O 1
ATOM 1410 N N . GLY A 1 179 ? 8.923 6.023 -8.913 1.00 86.62 179 GLY A N 1
ATOM 1411 C CA . GLY A 1 179 ? 9.886 6.811 -9.679 1.00 86.62 179 GLY A CA 1
ATOM 1412 C C . GLY A 1 179 ? 9.438 8.235 -10.009 1.00 86.62 179 GLY A C 1
ATOM 1413 O O . GLY A 1 179 ? 10.272 9.070 -10.350 1.00 86.62 179 GLY A O 1
ATOM 1414 N N . ALA A 1 180 ? 8.138 8.536 -9.918 1.00 91.44 180 ALA A N 1
ATOM 1415 C CA . ALA A 1 180 ? 7.587 9.860 -10.196 1.00 91.44 180 ALA A CA 1
ATOM 1416 C C . ALA A 1 180 ? 7.265 10.614 -8.902 1.00 91.44 180 ALA A C 1
ATOM 1418 O O . ALA A 1 180 ? 7.930 11.601 -8.588 1.00 91.44 180 ALA A O 1
ATOM 1419 N N . PHE A 1 181 ? 6.259 10.159 -8.152 1.00 94.88 181 PHE A N 1
ATOM 1420 C CA . PHE A 1 181 ? 5.824 10.792 -6.900 1.00 94.88 181 PHE A CA 1
ATOM 1421 C C . PHE A 1 181 ? 6.292 10.033 -5.660 1.00 94.88 181 PHE A C 1
ATOM 1423 O O . PHE A 1 181 ? 6.506 10.650 -4.617 1.00 94.88 181 PHE A O 1
ATOM 1430 N N . THR A 1 182 ? 6.478 8.718 -5.772 1.00 93.75 182 THR A N 1
ATOM 1431 C CA . THR A 1 182 ? 6.952 7.859 -4.683 1.00 93.75 182 THR A CA 1
ATOM 1432 C C . THR A 1 182 ? 8.157 7.040 -5.115 1.00 93.75 182 THR A C 1
ATOM 1434 O O . THR A 1 182 ? 8.371 6.821 -6.305 1.00 93.75 182 THR A O 1
ATOM 1437 N N . VAL A 1 183 ? 8.938 6.575 -4.147 1.00 90.06 183 VAL A N 1
ATOM 1438 C CA . VAL A 1 183 ? 10.018 5.598 -4.334 1.00 90.06 183 VAL A CA 1
ATOM 1439 C C . VAL A 1 183 ? 10.024 4.603 -3.182 1.00 90.06 183 VAL A C 1
ATOM 1441 O O . VAL A 1 183 ? 9.628 4.943 -2.068 1.00 90.06 183 VAL A O 1
ATOM 1444 N N . GLY A 1 184 ? 10.504 3.391 -3.440 1.00 84.94 184 GLY A N 1
ATOM 1445 C CA . GLY A 1 184 ? 10.729 2.360 -2.426 1.00 84.94 184 GLY A CA 1
ATOM 1446 C C . GLY A 1 184 ? 9.876 1.109 -2.622 1.00 84.94 184 GLY A C 1
ATOM 1447 O O . GLY A 1 184 ? 10.229 0.056 -2.095 1.00 84.94 184 GLY A O 1
ATOM 1448 N N . LEU A 1 185 ? 8.810 1.167 -3.432 1.00 83.12 185 LEU A N 1
ATOM 1449 C CA . LEU A 1 185 ? 8.005 -0.015 -3.756 1.00 83.12 185 LEU A CA 1
ATOM 1450 C C . LEU A 1 185 ? 8.687 -0.908 -4.809 1.00 83.12 185 LEU A C 1
ATOM 1452 O O . LEU A 1 185 ? 8.489 -2.128 -4.811 1.00 83.12 185 LEU A O 1
ATOM 1456 N N . GLY A 1 186 ? 9.480 -0.315 -5.707 1.00 71.50 186 GLY A N 1
ATOM 1457 C CA . GLY A 1 186 ? 10.030 -0.987 -6.884 1.00 71.50 186 GLY A CA 1
ATOM 1458 C C . GLY A 1 186 ? 8.941 -1.478 -7.841 1.00 71.50 186 GLY A C 1
ATOM 1459 O O . GLY A 1 186 ? 7.875 -0.884 -7.970 1.00 71.50 186 GLY A O 1
ATOM 1460 N N . ASP A 1 187 ? 9.171 -2.628 -8.476 1.00 62.28 187 ASP A N 1
ATOM 1461 C CA . ASP A 1 187 ? 8.196 -3.293 -9.359 1.00 62.28 187 ASP A CA 1
ATOM 1462 C C . ASP A 1 187 ? 7.032 -3.972 -8.603 1.00 62.28 187 ASP A C 1
ATOM 1464 O O . ASP A 1 187 ? 6.151 -4.605 -9.194 1.00 62.28 187 ASP A O 1
ATOM 1468 N N . GLY A 1 188 ? 7.001 -3.844 -7.273 1.00 56.72 188 GLY A N 1
ATOM 1469 C CA . GLY A 1 188 ? 6.023 -4.480 -6.400 1.00 56.72 188 GLY A CA 1
ATOM 1470 C C . GLY A 1 188 ? 6.123 -6.009 -6.373 1.00 56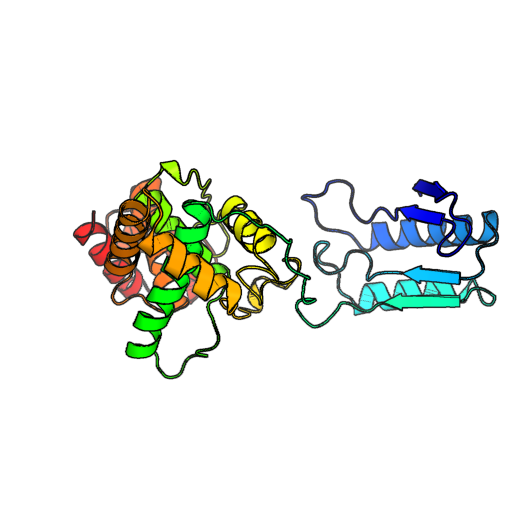.72 188 GLY A C 1
ATOM 1471 O O . GLY A 1 188 ? 5.114 -6.661 -6.081 1.00 56.72 188 GLY A O 1
ATOM 1472 N N . THR A 1 189 ? 7.297 -6.574 -6.694 1.00 54.41 189 THR A N 1
ATOM 1473 C CA . THR A 1 189 ? 7.638 -7.998 -6.500 1.00 54.41 189 THR A CA 1
ATOM 1474 C C . THR A 1 189 ? 8.419 -8.259 -5.211 1.00 54.41 189 THR A C 1
ATOM 1476 O O . THR A 1 189 ? 8.562 -9.415 -4.798 1.00 54.41 189 THR A O 1
ATOM 1479 N N . ALA A 1 190 ? 8.882 -7.195 -4.544 1.00 55.28 190 ALA A N 1
ATOM 1480 C CA . ALA A 1 190 ? 9.521 -7.274 -3.239 1.00 55.28 190 ALA A CA 1
ATOM 1481 C C . ALA A 1 190 ? 8.618 -8.017 -2.241 1.00 55.28 190 ALA A C 1
ATOM 1483 O O . ALA A 1 190 ? 7.392 -7.857 -2.227 1.00 55.28 190 ALA A O 1
ATOM 1484 N N . ARG A 1 191 ? 9.219 -8.864 -1.393 1.00 52.44 191 ARG A N 1
ATOM 1485 C CA . ARG A 1 191 ? 8.467 -9.614 -0.377 1.00 52.44 191 ARG A CA 1
ATOM 1486 C C . ARG A 1 191 ? 7.697 -8.613 0.489 1.00 52.44 191 ARG A C 1
ATOM 1488 O O . ARG A 1 191 ? 8.311 -7.775 1.131 1.00 52.44 191 ARG A O 1
ATOM 1495 N N . VAL A 1 192 ? 6.372 -8.763 0.585 1.00 50.78 192 VAL A N 1
ATOM 1496 C CA . VAL A 1 192 ? 5.484 -7.929 1.433 1.00 50.78 192 VAL A CA 1
ATOM 1497 C C . VAL A 1 192 ? 5.971 -7.844 2.892 1.00 50.78 192 VAL A C 1
ATOM 1499 O O . VAL A 1 192 ? 5.708 -6.869 3.580 1.00 50.78 192 VAL A O 1
ATOM 1502 N N . LEU A 1 193 ? 6.717 -8.853 3.355 1.00 46.31 193 LEU A N 1
ATOM 1503 C CA . LEU A 1 193 ? 7.335 -8.912 4.684 1.00 46.31 193 LEU A CA 1
ATOM 1504 C C . LEU A 1 193 ? 8.553 -7.998 4.874 1.00 46.31 193 LEU A C 1
ATOM 1506 O O . LEU A 1 193 ? 8.998 -7.842 6.005 1.00 46.31 193 LEU A O 1
ATOM 1510 N N . ALA A 1 194 ? 9.122 -7.449 3.803 1.00 51.47 194 ALA A N 1
ATOM 1511 C CA . ALA A 1 194 ? 10.340 -6.657 3.891 1.00 51.47 194 ALA A CA 1
ATOM 1512 C C . ALA A 1 194 ? 10.103 -5.270 4.508 1.00 51.47 194 ALA A C 1
ATOM 1514 O O . ALA A 1 194 ? 11.085 -4.606 4.813 1.00 51.47 194 ALA A O 1
ATOM 1515 N N . ASN A 1 195 ? 8.836 -4.843 4.688 1.00 60.03 195 ASN A N 1
ATOM 1516 C CA . ASN A 1 195 ? 8.452 -3.539 5.248 1.00 60.03 195 ASN A CA 1
ATOM 1517 C C . ASN A 1 195 ? 9.310 -2.385 4.706 1.00 60.03 195 ASN A C 1
ATOM 1519 O O . ASN A 1 195 ? 9.645 -1.462 5.443 1.00 60.03 195 ASN A O 1
ATOM 1523 N N . GLN A 1 196 ? 9.695 -2.456 3.427 1.00 73.19 196 GLN A N 1
ATOM 1524 C CA . GLN A 1 196 ? 10.577 -1.448 2.863 1.00 73.19 196 GLN A CA 1
ATOM 1525 C C . GLN A 1 196 ? 9.857 -0.097 2.882 1.00 73.19 196 GLN A C 1
ATOM 1527 O O . GLN A 1 196 ? 8.674 -0.042 2.516 1.00 73.19 196 GLN A O 1
ATOM 1532 N N . PRO A 1 197 ? 10.532 0.963 3.358 1.00 84.38 197 PRO A N 1
ATOM 1533 C CA . PRO A 1 197 ? 9.923 2.274 3.454 1.00 84.38 197 PRO A CA 1
ATOM 1534 C C . PRO A 1 197 ? 9.626 2.802 2.051 1.00 84.38 197 PRO A C 1
ATOM 1536 O O . PRO A 1 197 ? 10.486 2.783 1.171 1.00 84.38 197 PRO A O 1
ATOM 1539 N N . ILE A 1 198 ? 8.396 3.271 1.858 1.00 90.44 198 ILE A N 1
ATOM 1540 C CA . ILE A 1 198 ? 7.976 4.032 0.686 1.00 90.44 198 ILE A CA 1
ATOM 1541 C C . ILE A 1 198 ? 7.976 5.506 1.081 1.00 90.44 198 ILE A C 1
ATOM 1543 O O . ILE A 1 198 ? 7.353 5.901 2.073 1.00 90.44 198 ILE A O 1
ATOM 1547 N N . SER A 1 199 ? 8.669 6.314 0.290 1.00 91.94 199 SER A N 1
ATOM 1548 C CA . SER A 1 199 ? 8.914 7.732 0.544 1.00 91.94 199 SER A CA 1
ATOM 1549 C C . SER A 1 199 ? 8.395 8.576 -0.612 1.00 91.94 199 SER A C 1
ATOM 1551 O O . SER A 1 199 ? 8.292 8.102 -1.745 1.00 91.94 199 SER A O 1
ATOM 1553 N N . LEU A 1 200 ? 8.087 9.844 -0.343 1.00 93.81 200 LEU A N 1
ATOM 1554 C CA . LEU A 1 200 ? 7.802 10.815 -1.397 1.00 93.81 200 LEU A CA 1
ATOM 1555 C C . LEU A 1 200 ? 9.112 11.241 -2.067 1.00 93.81 200 LEU A C 1
ATOM 1557 O O . LEU A 1 200 ? 10.127 11.434 -1.398 1.00 93.81 200 LEU A O 1
ATOM 1561 N N . THR A 1 201 ? 9.081 11.431 -3.383 1.00 92.62 201 THR A N 1
ATOM 1562 C CA . THR A 1 201 ? 10.149 12.144 -4.097 1.00 92.62 201 THR A CA 1
ATOM 1563 C C . THR A 1 201 ? 10.002 13.654 -3.885 1.00 92.62 201 THR A C 1
ATOM 1565 O O . THR A 1 201 ? 8.944 14.136 -3.464 1.00 92.62 201 THR A O 1
ATOM 1568 N N . THR A 1 202 ? 11.027 14.435 -4.242 1.00 91.06 202 THR A N 1
ATOM 1569 C CA . THR A 1 202 ? 10.909 15.904 -4.308 1.00 91.06 202 THR A CA 1
ATOM 1570 C C . THR A 1 202 ? 9.756 16.309 -5.225 1.00 91.06 202 THR A C 1
ATOM 1572 O O . THR A 1 202 ? 8.862 17.032 -4.806 1.00 91.06 202 THR A O 1
ATOM 1575 N N . LYS A 1 203 ? 9.682 15.711 -6.423 1.00 92.69 203 LYS A N 1
ATOM 1576 C CA . LYS A 1 203 ? 8.593 15.943 -7.382 1.00 92.69 203 LYS A CA 1
ATOM 1577 C C . LYS A 1 203 ? 7.213 15.614 -6.805 1.00 92.69 203 LYS A C 1
ATOM 1579 O O . LYS A 1 203 ? 6.266 16.347 -7.054 1.00 92.69 203 LYS A O 1
ATOM 1584 N N . GLY A 1 204 ? 7.079 14.515 -6.060 1.00 95.00 204 GLY A N 1
ATOM 1585 C CA . GLY A 1 204 ? 5.828 14.152 -5.392 1.00 95.00 204 GLY A CA 1
ATOM 1586 C C . GLY A 1 204 ? 5.432 15.152 -4.310 1.00 95.00 204 GLY A C 1
ATOM 1587 O O . GLY A 1 204 ? 4.257 15.489 -4.205 1.00 95.00 204 GLY A O 1
ATOM 1588 N N . THR A 1 205 ? 6.413 15.654 -3.556 1.00 95.06 205 THR A N 1
ATOM 1589 C CA . THR A 1 205 ? 6.222 16.667 -2.506 1.00 95.06 205 THR A CA 1
ATOM 1590 C C . THR A 1 205 ? 5.778 18.010 -3.088 1.00 95.06 205 THR A C 1
ATOM 1592 O O . THR A 1 205 ? 4.814 18.601 -2.598 1.00 95.06 205 THR A O 1
ATOM 1595 N N . ASP A 1 206 ? 6.421 18.463 -4.161 1.00 94.88 206 ASP A N 1
ATOM 1596 C CA . ASP A 1 206 ? 6.043 19.698 -4.852 1.00 94.88 206 ASP A CA 1
ATOM 1597 C C . ASP A 1 206 ? 4.646 19.551 -5.472 1.00 94.88 206 ASP A C 1
ATOM 1599 O O . ASP A 1 206 ? 3.762 20.370 -5.237 1.00 94.88 206 ASP A O 1
ATOM 1603 N N . ALA A 1 207 ? 4.392 18.432 -6.162 1.00 95.88 207 ALA A N 1
ATOM 1604 C CA . ALA A 1 207 ? 3.119 18.189 -6.831 1.00 95.88 207 ALA A CA 1
ATOM 1605 C C . ALA A 1 207 ? 1.922 18.116 -5.869 1.00 95.88 207 ALA A C 1
ATOM 1607 O O . ALA A 1 207 ? 0.845 18.595 -6.220 1.00 95.88 207 ALA A O 1
ATOM 1608 N N . ILE A 1 208 ? 2.070 17.520 -4.676 1.00 97.69 208 ILE A N 1
ATOM 1609 C CA . ILE A 1 208 ? 0.981 17.523 -3.685 1.00 97.69 208 ILE A CA 1
ATOM 1610 C C . ILE A 1 208 ? 0.781 18.911 -3.070 1.00 97.69 208 ILE A C 1
ATOM 1612 O O . ILE A 1 208 ? -0.356 19.311 -2.841 1.00 97.69 208 ILE A O 1
ATOM 1616 N N . THR A 1 209 ? 1.859 19.670 -2.860 1.00 97.06 209 THR A N 1
ATOM 1617 C CA . THR A 1 209 ? 1.776 21.044 -2.344 1.00 97.06 209 THR A CA 1
ATOM 1618 C C . THR A 1 209 ? 1.012 21.942 -3.317 1.00 97.06 209 THR A C 1
ATOM 1620 O O . THR A 1 209 ? 0.059 22.610 -2.916 1.00 97.06 209 THR A O 1
ATOM 1623 N N . ASP A 1 210 ? 1.355 21.884 -4.604 1.00 97.00 210 ASP A N 1
ATOM 1624 C CA . ASP A 1 210 ? 0.665 22.631 -5.658 1.00 97.00 210 ASP A CA 1
ATOM 1625 C C . ASP A 1 210 ? -0.798 22.196 -5.796 1.00 97.00 210 ASP A C 1
ATOM 1627 O O . ASP A 1 210 ? -1.693 23.038 -5.914 1.00 97.00 210 ASP A O 1
ATOM 1631 N N . TYR A 1 211 ? -1.065 20.886 -5.738 1.00 97.88 211 TYR A N 1
ATOM 1632 C CA . TYR A 1 211 ? -2.422 20.343 -5.803 1.00 97.88 211 TYR A CA 1
ATOM 1633 C C . TYR A 1 211 ? -3.304 20.895 -4.678 1.00 97.88 211 TYR A C 1
ATOM 1635 O O . TYR A 1 211 ? -4.405 21.372 -4.940 1.00 97.88 211 TYR A O 1
ATOM 1643 N N . LEU A 1 212 ? -2.809 20.888 -3.437 1.00 97.88 212 LEU A N 1
ATOM 1644 C CA . LEU A 1 212 ? -3.550 21.402 -2.281 1.00 97.88 212 LEU A CA 1
ATOM 1645 C C . LEU A 1 212 ? -3.740 22.925 -2.315 1.00 97.88 212 LEU A C 1
ATOM 1647 O O . LEU A 1 212 ? -4.679 23.430 -1.708 1.00 97.88 212 LEU A O 1
ATOM 1651 N N . ALA A 1 213 ? -2.878 23.659 -3.020 1.00 97.31 213 ALA A N 1
ATOM 1652 C CA . ALA A 1 213 ? -2.998 25.107 -3.160 1.00 97.31 213 ALA A CA 1
ATOM 1653 C C . ALA A 1 213 ? -3.949 25.541 -4.289 1.00 97.31 213 ALA A C 1
ATOM 1655 O O . ALA A 1 213 ? -4.471 26.655 -4.247 1.00 97.31 213 ALA A O 1
ATOM 1656 N N . THR A 1 214 ? -4.139 24.709 -5.320 1.00 96.50 214 THR A N 1
ATOM 1657 C CA . THR A 1 214 ? -4.736 25.155 -6.593 1.00 96.50 214 THR A CA 1
ATOM 1658 C C . THR A 1 214 ? -5.907 24.317 -7.103 1.00 96.50 214 THR A C 1
ATOM 1660 O O . THR A 1 214 ? -6.730 24.840 -7.856 1.00 96.50 214 THR A O 1
ATOM 1663 N N . ASP A 1 215 ? -6.008 23.037 -6.734 1.00 97.81 215 ASP A N 1
ATOM 1664 C CA . ASP A 1 215 ? -7.035 22.137 -7.262 1.00 97.81 215 ASP A CA 1
ATOM 1665 C C . ASP A 1 215 ? -8.350 22.265 -6.481 1.00 97.81 215 ASP A C 1
ATOM 1667 O O . ASP A 1 215 ? -8.372 22.336 -5.252 1.00 97.81 215 ASP A O 1
ATOM 1671 N N . ALA A 1 216 ? -9.479 22.232 -7.191 1.00 96.38 216 ALA A N 1
ATOM 1672 C CA . ALA A 1 216 ? -10.803 22.358 -6.582 1.00 96.38 216 ALA A CA 1
ATOM 1673 C C . ALA A 1 216 ? -11.147 21.214 -5.605 1.00 96.38 216 ALA A C 1
ATOM 1675 O O . ALA A 1 216 ? -12.042 21.370 -4.777 1.00 96.38 216 ALA A O 1
ATOM 1676 N N . ALA A 1 217 ? -10.468 20.064 -5.688 1.00 96.94 217 ALA A N 1
ATOM 1677 C CA . ALA A 1 217 ? -10.653 18.952 -4.757 1.00 96.94 217 ALA A CA 1
ATOM 1678 C C . ALA A 1 217 ? -9.668 18.965 -3.567 1.00 96.94 217 ALA A C 1
ATOM 1680 O O . ALA A 1 217 ? -9.629 17.994 -2.810 1.00 96.94 217 ALA A O 1
ATOM 1681 N N . ALA A 1 218 ? -8.909 20.047 -3.352 1.00 97.50 218 ALA A N 1
ATOM 1682 C CA . ALA A 1 218 ? -7.992 20.185 -2.216 1.00 97.50 218 ALA A CA 1
ATOM 1683 C C . ALA A 1 218 ? -8.684 20.003 -0.850 1.00 97.50 218 ALA A C 1
ATOM 1685 O O . ALA A 1 218 ? -8.208 19.232 -0.011 1.00 97.50 218 ALA A O 1
ATOM 1686 N N . ASP A 1 219 ? -9.843 20.636 -0.648 1.00 97.62 219 ASP A N 1
ATOM 1687 C CA . ASP A 1 219 ? -10.611 20.516 0.600 1.00 97.62 219 ASP A CA 1
ATOM 1688 C C . ASP A 1 219 ? -11.109 19.086 0.824 1.00 97.62 219 ASP A C 1
ATOM 1690 O O . ASP A 1 219 ? -11.088 18.575 1.943 1.00 97.62 219 ASP A O 1
ATOM 1694 N N . ARG A 1 220 ? -11.495 18.401 -0.259 1.00 97.75 220 ARG A N 1
ATOM 1695 C CA . ARG A 1 220 ? -11.921 16.998 -0.225 1.00 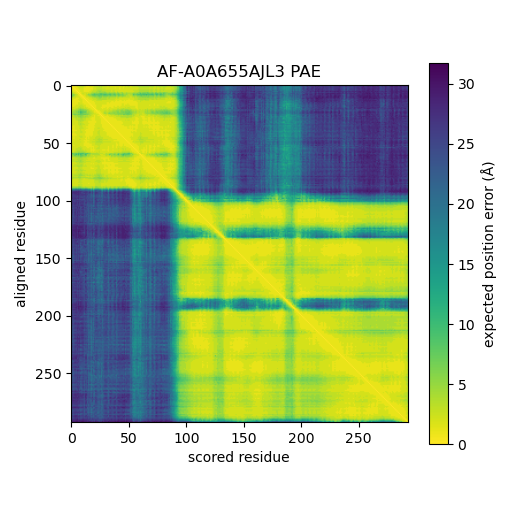97.75 220 ARG A CA 1
ATOM 1696 C C . ARG A 1 220 ? -10.780 16.082 0.214 1.00 97.75 220 ARG A C 1
ATOM 1698 O O . ARG A 1 220 ? -10.984 15.216 1.063 1.00 97.75 220 ARG A O 1
ATOM 1705 N N . VAL A 1 221 ? -9.580 16.283 -0.336 1.00 98.38 221 VAL A N 1
ATOM 1706 C CA . VAL A 1 221 ? -8.379 15.533 0.066 1.00 98.38 221 VAL A CA 1
ATOM 1707 C C . VAL A 1 221 ? -8.063 15.784 1.539 1.00 98.38 221 VAL A C 1
ATOM 1709 O O . VAL A 1 221 ? -7.889 14.826 2.292 1.00 98.38 221 VAL A O 1
ATOM 1712 N N . SER A 1 222 ? -8.051 17.050 1.962 1.00 97.94 222 SER A N 1
ATOM 1713 C CA . SER A 1 222 ? -7.777 17.428 3.353 1.00 97.94 222 SER A CA 1
ATOM 1714 C C . SER A 1 222 ? -8.780 16.801 4.322 1.00 97.94 222 SER A C 1
ATOM 1716 O O . SER A 1 222 ? -8.365 16.175 5.293 1.00 97.94 222 SER A O 1
ATOM 1718 N N . ALA A 1 223 ? -10.080 16.858 4.017 1.00 97.94 223 ALA A N 1
ATOM 1719 C CA . ALA A 1 223 ? -11.136 16.281 4.849 1.00 97.94 223 ALA A CA 1
ATOM 1720 C C . ALA A 1 223 ? -11.042 14.748 4.976 1.00 97.94 223 ALA A C 1
ATOM 1722 O O . ALA A 1 223 ? -11.233 14.198 6.069 1.00 97.94 223 ALA A O 1
ATOM 1723 N N . ALA A 1 224 ? -10.715 14.052 3.880 1.00 98.00 224 ALA A N 1
ATOM 1724 C CA . ALA A 1 224 ? -10.499 12.607 3.902 1.00 98.00 224 ALA A CA 1
ATOM 1725 C C . ALA A 1 224 ? -9.297 12.249 4.791 1.00 98.00 224 ALA A C 1
ATOM 1727 O O . ALA A 1 224 ? -9.404 11.388 5.667 1.00 98.00 224 ALA A O 1
ATOM 1728 N N . VAL A 1 225 ? -8.170 12.950 4.628 1.00 98.38 225 VAL A N 1
ATOM 1729 C CA . VAL A 1 225 ? -6.955 12.707 5.421 1.00 98.38 225 VAL A CA 1
ATOM 1730 C C . VAL A 1 225 ? -7.147 13.097 6.890 1.00 98.38 225 VAL A C 1
ATOM 1732 O O . VAL A 1 225 ? -6.730 12.346 7.766 1.00 98.38 225 VAL A O 1
ATOM 1735 N N . ASP A 1 226 ? -7.833 14.201 7.192 1.00 97.75 226 ASP A N 1
ATOM 1736 C CA . ASP A 1 226 ? -8.173 14.598 8.566 1.00 97.75 226 ASP A CA 1
ATOM 1737 C C . ASP A 1 226 ? -8.987 13.524 9.284 1.00 97.75 226 ASP A C 1
ATOM 1739 O O . ASP A 1 226 ? -8.757 13.243 10.461 1.00 97.75 226 ASP A O 1
ATOM 1743 N N . THR A 1 227 ? -9.934 12.904 8.578 1.00 96.81 227 THR A N 1
ATOM 1744 C CA . THR A 1 227 ? -10.713 11.789 9.123 1.00 96.81 227 THR A CA 1
ATOM 1745 C C . THR A 1 227 ? -9.819 10.589 9.414 1.00 96.81 227 THR A C 1
ATOM 1747 O O . THR A 1 227 ? -9.894 10.039 10.510 1.00 96.81 227 THR A O 1
ATOM 1750 N N . VAL A 1 228 ? -8.926 10.222 8.489 1.00 97.69 228 VAL A N 1
ATOM 1751 C CA . VAL A 1 228 ? -7.969 9.122 8.698 1.00 97.69 228 VAL A CA 1
ATOM 1752 C C . VAL A 1 228 ? -7.102 9.366 9.929 1.00 97.69 228 VAL A C 1
ATOM 1754 O O . VAL A 1 228 ? -7.038 8.505 10.802 1.00 97.69 228 VAL A O 1
ATOM 1757 N N . LEU A 1 229 ? -6.455 10.531 10.019 1.00 96.44 229 LEU A N 1
ATOM 1758 C CA . LEU A 1 229 ? -5.536 10.856 11.114 1.00 96.44 229 LEU A CA 1
ATOM 1759 C C . LEU A 1 229 ? -6.243 10.908 12.463 1.00 96.44 229 LEU A C 1
ATOM 1761 O O . LEU A 1 229 ? -5.687 10.460 13.463 1.00 96.44 229 LEU A O 1
ATOM 1765 N N . ARG A 1 230 ? -7.488 11.395 12.478 1.00 95.38 230 ARG A N 1
ATOM 1766 C CA . ARG A 1 230 ? -8.339 11.328 13.660 1.00 95.38 230 ARG A CA 1
ATOM 1767 C C . ARG A 1 230 ? -8.600 9.878 14.027 1.00 95.38 230 ARG A C 1
ATOM 1769 O O . ARG A 1 230 ? -8.303 9.498 15.143 1.00 95.38 230 ARG A O 1
ATOM 1776 N N . VAL A 1 231 ? -9.084 9.034 13.118 1.00 96.00 231 VAL A N 1
ATOM 1777 C CA . VAL A 1 231 ? -9.384 7.624 13.434 1.00 96.00 231 VAL A CA 1
ATOM 1778 C C . VAL A 1 231 ? -8.171 6.904 14.035 1.00 96.00 231 VAL A C 1
ATOM 1780 O O . VAL A 1 231 ? -8.314 6.244 15.065 1.00 96.00 231 VAL A O 1
ATOM 1783 N N . ILE A 1 232 ? -6.984 7.079 13.447 1.00 95.25 232 ILE A N 1
ATOM 1784 C CA . ILE A 1 232 ? -5.766 6.357 13.850 1.00 95.25 232 ILE A CA 1
ATOM 1785 C C . ILE A 1 232 ? -4.996 6.981 15.020 1.00 95.25 232 ILE A C 1
ATOM 1787 O O . ILE A 1 232 ? -3.980 6.420 15.416 1.00 95.25 232 ILE A O 1
ATOM 1791 N N . GLU A 1 233 ? -5.424 8.124 15.552 1.00 93.06 233 GLU A N 1
ATOM 1792 C CA . GLU A 1 233 ? -4.749 8.789 16.672 1.00 93.06 233 GLU A CA 1
ATOM 1793 C C . GLU A 1 233 ? -4.593 7.836 17.874 1.00 93.06 233 GLU A C 1
ATOM 1795 O O . GLU A 1 233 ? -5.569 7.245 18.349 1.00 93.06 233 GLU A O 1
ATOM 1800 N N . GLY A 1 234 ? -3.352 7.662 18.341 1.00 91.62 234 GLY A N 1
ATOM 1801 C CA . GLY A 1 234 ? -2.979 6.706 19.393 1.00 91.62 234 GLY A CA 1
ATOM 1802 C C . GLY A 1 234 ? -2.746 5.266 18.908 1.00 91.62 234 GLY A C 1
ATOM 1803 O O . GLY A 1 234 ? -2.434 4.385 19.713 1.00 91.62 234 GLY A O 1
ATOM 1804 N N . PHE A 1 235 ? -2.900 5.017 17.607 1.00 93.69 235 PHE A N 1
ATOM 1805 C CA . PHE A 1 235 ? -2.646 3.751 16.913 1.00 93.69 235 PHE A CA 1
ATOM 1806 C C . PHE A 1 235 ? -1.648 3.928 15.764 1.00 93.69 235 PHE A C 1
ATOM 1808 O O . PHE A 1 235 ? -1.654 3.149 14.808 1.00 93.69 235 PHE A O 1
ATOM 1815 N N . GLU A 1 236 ? -0.797 4.947 15.829 1.00 89.94 236 GLU A N 1
ATOM 1816 C CA . GLU A 1 236 ? 0.283 5.137 14.874 1.00 89.94 236 GLU A CA 1
ATOM 1817 C C . GLU A 1 236 ? 1.259 3.951 14.907 1.00 89.94 236 GLU A C 1
ATOM 1819 O O . GLU A 1 236 ? 1.322 3.177 15.865 1.00 89.94 236 GLU A O 1
ATOM 1824 N N . GLY A 1 237 ? 1.990 3.780 13.812 1.00 86.81 237 GLY A N 1
ATOM 1825 C CA . GLY A 1 237 ? 2.945 2.697 13.647 1.00 86.81 237 GLY A CA 1
ATOM 1826 C C . GLY A 1 237 ? 2.327 1.428 13.040 1.00 86.81 237 GLY A C 1
ATOM 1827 O O . GLY A 1 237 ? 1.106 1.215 13.078 1.00 86.81 237 GLY A O 1
ATOM 1828 N N . PRO A 1 238 ? 3.158 0.528 12.479 1.00 86.94 238 PRO A N 1
ATOM 1829 C CA . PRO A 1 238 ? 2.688 -0.652 11.750 1.00 86.94 238 PRO A CA 1
ATOM 1830 C C . PRO A 1 238 ? 1.773 -1.571 12.571 1.00 86.94 238 PRO A C 1
ATOM 1832 O O . PRO A 1 238 ? 0.824 -2.149 12.036 1.00 86.94 238 PRO A O 1
ATOM 1835 N N . TYR A 1 239 ? 2.050 -1.724 13.870 1.00 90.06 239 TYR A N 1
ATOM 1836 C CA . TYR A 1 239 ? 1.243 -2.560 14.762 1.00 90.06 239 TYR A CA 1
ATOM 1837 C C . TYR A 1 239 ? -0.150 -1.966 14.988 1.00 90.06 239 TYR A C 1
ATOM 1839 O O . TYR A 1 239 ? -1.144 -2.694 14.877 1.00 90.06 239 TYR A O 1
ATOM 1847 N N . GLY A 1 240 ? -0.204 -0.668 15.303 1.00 93.44 240 GLY A N 1
ATOM 1848 C CA . GLY A 1 240 ? -1.420 0.041 15.684 1.00 93.44 240 GLY A CA 1
ATOM 1849 C C . GLY A 1 240 ? -2.404 0.143 14.526 1.00 93.44 240 GLY A C 1
ATOM 1850 O O . GLY A 1 240 ? -3.546 -0.301 14.661 1.00 93.44 240 GLY A O 1
ATOM 1851 N N . VAL A 1 241 ? -1.951 0.596 13.353 1.00 95.38 241 VAL A N 1
ATOM 1852 C CA . VAL A 1 241 ? -2.841 0.744 12.192 1.00 95.38 241 VAL A CA 1
ATOM 1853 C C . VAL A 1 241 ? -3.323 -0.610 11.663 1.00 95.38 241 VAL A C 1
ATOM 1855 O O . VAL A 1 241 ? -4.468 -0.731 11.223 1.00 95.38 241 VAL A O 1
ATOM 1858 N N . GLU A 1 242 ? -2.494 -1.666 11.741 1.00 95.88 242 GLU A N 1
ATOM 1859 C CA . GLU A 1 242 ? -2.912 -3.028 11.379 1.00 95.88 242 GLU A CA 1
ATOM 1860 C C . GLU A 1 242 ? -3.993 -3.548 12.341 1.00 95.88 242 GLU A C 1
ATOM 1862 O O . GLU A 1 242 ? -4.977 -4.151 11.889 1.00 95.88 242 GLU A O 1
ATOM 1867 N N . LEU A 1 243 ? -3.818 -3.323 13.648 1.00 97.88 243 LEU A N 1
ATOM 1868 C CA . LEU A 1 243 ? -4.787 -3.695 14.678 1.00 97.88 243 LEU A CA 1
ATOM 1869 C C . LEU A 1 243 ? -6.110 -2.970 14.441 1.00 97.88 243 LEU A C 1
ATOM 1871 O O . LEU A 1 243 ? -7.131 -3.630 14.252 1.00 97.88 243 LEU A O 1
ATOM 1875 N N . LEU A 1 244 ? -6.072 -1.640 14.371 1.00 98.25 244 LEU A N 1
ATOM 1876 C CA . LEU A 1 244 ? -7.256 -0.800 14.255 1.00 98.25 244 LEU A CA 1
ATOM 1877 C C . LEU A 1 244 ? -8.056 -1.120 12.989 1.00 98.25 244 LEU A C 1
ATOM 1879 O O . LEU A 1 244 ? -9.259 -1.344 13.067 1.00 98.25 244 LEU A O 1
ATOM 1883 N N . ALA A 1 245 ? -7.402 -1.252 11.831 1.00 98.31 245 ALA A N 1
ATOM 1884 C CA . ALA A 1 245 ? -8.092 -1.601 10.588 1.00 98.31 245 ALA A CA 1
ATOM 1885 C C . ALA A 1 245 ? -8.717 -3.007 10.624 1.00 98.31 245 ALA A C 1
ATOM 1887 O O . ALA A 1 245 ? -9.782 -3.232 10.052 1.00 98.31 245 ALA A O 1
ATOM 1888 N N . SER A 1 246 ? -8.073 -3.966 11.299 1.00 98.44 246 SER A N 1
ATOM 1889 C CA . SER A 1 246 ? -8.623 -5.323 11.438 1.00 98.44 246 SER A CA 1
ATOM 1890 C C . SER A 1 246 ? -9.822 -5.345 12.384 1.00 98.44 246 SER A C 1
ATOM 1892 O O . SER A 1 246 ? -10.824 -5.984 12.076 1.00 98.44 246 SER A O 1
ATOM 1894 N N . THR A 1 247 ? -9.737 -4.624 13.505 1.00 98.50 247 THR A N 1
ATOM 1895 C CA . THR A 1 247 ? -10.846 -4.474 14.452 1.00 98.50 247 THR A CA 1
ATOM 1896 C C . THR A 1 247 ? -12.021 -3.742 13.804 1.00 98.50 247 THR A C 1
ATOM 1898 O O . THR A 1 247 ? -13.158 -4.189 13.923 1.00 98.50 247 THR A O 1
ATOM 1901 N N . HIS A 1 248 ? -11.754 -2.681 13.035 1.00 98.38 248 HIS A N 1
ATOM 1902 C CA . HIS A 1 248 ? -12.784 -1.929 12.317 1.00 98.38 248 HIS A CA 1
ATOM 1903 C C . HIS A 1 248 ? -13.521 -2.823 11.328 1.00 98.38 248 HIS A C 1
ATOM 1905 O O . HIS A 1 248 ? -14.752 -2.830 11.297 1.00 98.38 248 HIS A O 1
ATOM 1911 N N . TRP A 1 249 ? -12.784 -3.634 10.566 1.00 98.38 249 TRP A N 1
ATOM 1912 C CA . TRP A 1 249 ? -13.385 -4.571 9.627 1.00 98.38 249 TRP A CA 1
ATOM 1913 C C . TRP A 1 249 ? -14.335 -5.551 10.315 1.00 98.38 249 TRP A C 1
ATOM 1915 O O . TRP A 1 249 ? -15.478 -5.686 9.885 1.00 98.38 249 TRP A O 1
ATOM 1925 N N . VAL A 1 250 ? -13.903 -6.226 11.386 1.00 97.94 250 VAL A N 1
ATOM 1926 C CA . VAL A 1 250 ? -14.777 -7.206 12.057 1.00 97.94 250 VAL A CA 1
ATOM 1927 C C . VAL A 1 250 ? -15.978 -6.529 12.728 1.00 97.94 250 VAL A C 1
ATOM 1929 O O . VAL A 1 250 ? -17.084 -7.062 12.692 1.00 97.94 250 VAL A O 1
ATOM 1932 N N . ALA A 1 251 ? -15.812 -5.322 13.273 1.00 97.38 251 ALA A N 1
ATOM 1933 C CA . ALA A 1 251 ? -16.903 -4.592 13.914 1.00 97.38 251 ALA A CA 1
ATOM 1934 C C . ALA A 1 251 ? -17.972 -4.139 12.905 1.00 97.38 251 ALA A C 1
ATOM 1936 O O . ALA A 1 251 ? -19.170 -4.245 13.174 1.00 97.38 251 ALA A O 1
ATOM 1937 N N . THR A 1 252 ? -17.550 -3.661 11.731 1.00 95.62 252 THR A N 1
ATOM 1938 C CA . THR A 1 252 ? -18.444 -3.062 10.725 1.00 95.62 252 THR A CA 1
ATOM 1939 C C . THR A 1 252 ? -18.965 -4.060 9.695 1.00 95.62 252 THR A C 1
ATOM 1941 O O . THR A 1 252 ? -20.129 -3.985 9.311 1.00 95.62 252 THR A O 1
ATOM 1944 N N . ARG A 1 253 ? -18.135 -5.009 9.249 1.00 95.44 253 ARG A N 1
ATOM 1945 C CA . ARG A 1 253 ? -18.489 -5.988 8.207 1.00 95.44 253 ARG A CA 1
ATOM 1946 C C . ARG A 1 253 ? -18.981 -7.317 8.775 1.00 95.44 253 ARG A C 1
ATOM 1948 O O . ARG A 1 253 ? -19.761 -7.991 8.112 1.00 95.44 253 ARG A O 1
ATOM 1955 N N . GLU A 1 254 ? -18.543 -7.692 9.977 1.00 95.06 254 GLU A N 1
ATOM 1956 C CA . GLU A 1 254 ? -18.943 -8.950 10.636 1.00 95.06 254 GLU A CA 1
ATOM 1957 C C . GLU A 1 254 ? -19.871 -8.722 11.844 1.00 95.06 254 GLU A C 1
ATOM 1959 O O . GLU A 1 254 ? -20.410 -9.679 12.395 1.00 95.06 254 GLU A O 1
ATOM 1964 N N . GLY A 1 255 ? -20.096 -7.465 12.245 1.00 95.31 255 GLY A N 1
ATOM 1965 C CA . GLY A 1 255 ? -21.003 -7.099 13.338 1.00 95.31 255 GLY A CA 1
ATOM 1966 C C . GLY A 1 255 ? -20.463 -7.384 14.744 1.00 95.31 255 GLY A C 1
ATOM 1967 O O . GLY A 1 255 ? -21.227 -7.336 15.708 1.00 95.31 255 GLY A O 1
ATOM 1968 N N . ALA A 1 256 ? -19.167 -7.675 14.886 1.00 96.38 256 ALA A N 1
ATOM 1969 C CA . ALA A 1 256 ? -18.535 -7.990 16.165 1.00 96.38 256 ALA A CA 1
ATOM 1970 C C . ALA A 1 256 ? -18.292 -6.715 16.999 1.00 96.38 256 ALA A C 1
ATOM 1972 O O . ALA A 1 256 ? -17.181 -6.190 17.036 1.00 96.38 256 ALA A O 1
ATOM 1973 N N . LYS A 1 257 ? -19.350 -6.194 17.634 1.00 95.62 257 LYS A N 1
ATOM 1974 C CA . LYS A 1 257 ? -19.325 -4.942 18.417 1.00 95.62 257 LYS A CA 1
ATOM 1975 C C . LYS A 1 257 ? -19.062 -5.124 19.915 1.00 95.62 257 LYS A C 1
ATOM 1977 O O . LYS A 1 257 ? -18.901 -4.134 20.613 1.00 95.62 257 LYS A O 1
ATOM 1982 N N . GLU A 1 258 ? -18.987 -6.363 20.395 1.00 96.75 258 GLU A N 1
ATOM 1983 C CA . GLU A 1 258 ? -18.651 -6.667 21.791 1.00 96.75 258 GLU A CA 1
ATOM 1984 C C . GLU A 1 258 ? -17.172 -7.063 21.918 1.00 96.75 258 GLU A C 1
ATOM 1986 O O . GLU A 1 258 ? -16.720 -7.884 21.105 1.00 96.75 258 GLU A O 1
ATOM 1991 N N . PRO A 1 259 ? -16.424 -6.594 22.942 1.00 97.19 259 PRO A N 1
ATOM 1992 C CA . PRO A 1 259 ? -14.979 -6.817 23.064 1.00 97.19 259 PRO A CA 1
ATOM 1993 C C . PRO A 1 259 ? -14.549 -8.278 22.896 1.00 97.19 259 PRO A C 1
ATOM 1995 O O . PRO A 1 259 ? -13.653 -8.576 22.109 1.00 97.19 259 PRO A O 1
ATOM 1998 N N . ALA A 1 260 ? -15.238 -9.215 23.557 1.00 97.44 260 ALA A N 1
ATOM 1999 C CA . ALA A 1 260 ? -14.927 -10.642 23.460 1.00 97.44 260 ALA A CA 1
ATOM 2000 C C . ALA A 1 260 ? -15.147 -11.204 22.042 1.00 97.44 260 ALA A C 1
ATOM 2002 O O . ALA A 1 260 ? -14.356 -12.014 21.554 1.00 97.44 260 ALA A O 1
ATOM 2003 N N . THR A 1 261 ? -16.204 -10.758 21.355 1.00 97.88 261 THR A N 1
ATOM 2004 C CA . THR A 1 261 ? -16.514 -11.205 19.987 1.00 97.88 261 THR A CA 1
ATOM 2005 C C . THR A 1 261 ? -15.537 -10.627 18.967 1.00 97.88 261 THR A C 1
ATOM 2007 O O . THR A 1 261 ? -15.044 -11.366 18.112 1.00 97.88 261 THR A O 1
ATOM 2010 N N . ALA A 1 262 ? -15.182 -9.345 19.099 1.00 98.06 262 ALA A N 1
ATOM 2011 C CA . ALA A 1 262 ? -14.185 -8.689 18.261 1.00 98.06 262 ALA A CA 1
ATOM 2012 C C . ALA A 1 262 ? -12.804 -9.325 18.457 1.00 98.06 262 ALA A C 1
ATOM 2014 O O . ALA A 1 262 ? -12.128 -9.658 17.480 1.00 98.06 262 ALA A O 1
ATOM 2015 N N . ALA A 1 263 ? -12.417 -9.576 19.713 1.00 98.12 263 ALA A N 1
ATOM 2016 C CA . ALA A 1 263 ? -11.169 -10.246 20.051 1.00 98.12 263 ALA A CA 1
ATOM 2017 C C . ALA A 1 263 ? -11.084 -11.636 19.412 1.00 98.12 263 ALA A C 1
ATOM 2019 O O . ALA A 1 263 ? -10.114 -11.942 18.711 1.00 98.12 263 ALA A O 1
ATOM 2020 N N . ALA A 1 264 ? -12.128 -12.454 19.565 1.00 98.06 264 ALA A N 1
ATOM 2021 C CA . ALA A 1 264 ? -12.190 -13.774 18.950 1.00 98.06 264 ALA A CA 1
ATOM 2022 C C . ALA A 1 264 ? -12.074 -13.709 17.414 1.00 98.06 264 ALA A C 1
ATOM 2024 O O . ALA A 1 264 ? -11.306 -14.478 16.826 1.00 98.06 264 ALA A O 1
ATOM 2025 N N . ALA A 1 265 ? -12.782 -12.780 16.763 1.00 98.19 265 ALA A N 1
ATOM 2026 C CA . ALA A 1 265 ? -12.763 -12.617 15.309 1.00 98.19 265 ALA A CA 1
ATOM 2027 C C . ALA A 1 265 ? -11.378 -12.183 14.788 1.00 98.19 265 ALA A C 1
ATOM 2029 O O . ALA A 1 265 ? -10.787 -12.866 13.943 1.00 98.19 265 ALA A O 1
ATOM 2030 N N . VAL A 1 266 ? -10.794 -11.117 15.350 1.00 98.00 266 VAL A N 1
ATOM 2031 C CA . VAL A 1 266 ? -9.465 -10.612 14.952 1.00 98.00 266 VAL A CA 1
ATOM 2032 C C . VAL A 1 266 ? -8.380 -11.664 15.178 1.00 98.00 266 VAL A C 1
ATOM 2034 O O . VAL A 1 266 ? -7.512 -11.867 14.323 1.00 98.00 266 VAL A O 1
ATOM 2037 N N . ARG A 1 267 ? -8.416 -12.378 16.309 1.00 97.44 267 ARG A N 1
ATOM 2038 C CA . ARG A 1 267 ? -7.418 -13.408 16.630 1.00 97.44 267 ARG A CA 1
ATOM 2039 C C . ARG A 1 267 ? -7.547 -14.647 15.748 1.00 97.44 267 ARG A C 1
ATOM 2041 O O . ARG A 1 267 ? -6.532 -15.276 15.446 1.00 97.44 267 ARG A O 1
ATOM 2048 N N . LYS A 1 268 ? -8.761 -14.981 15.296 1.00 97.25 268 LYS A N 1
ATOM 2049 C CA . LYS A 1 268 ? -9.018 -16.090 14.364 1.00 97.25 268 LYS A CA 1
ATOM 2050 C C . LYS A 1 268 ? -8.629 -15.759 12.921 1.00 97.25 268 LYS A C 1
ATOM 2052 O O . LYS A 1 268 ? -8.300 -16.679 12.174 1.00 97.25 268 LYS A O 1
ATOM 2057 N N . TRP A 1 269 ? -8.600 -14.479 12.547 1.00 96.75 269 TRP A N 1
ATOM 2058 C CA . TRP A 1 269 ? -8.289 -14.019 11.189 1.00 96.75 269 TRP A CA 1
ATOM 2059 C C . TRP A 1 269 ? -7.008 -14.649 10.619 1.00 96.75 269 TRP A C 1
ATOM 2061 O O . TRP A 1 269 ? -6.997 -15.154 9.499 1.00 96.75 269 TRP A O 1
ATOM 2071 N N . THR A 1 270 ? -5.913 -14.667 11.390 1.00 92.56 270 THR A N 1
ATOM 2072 C CA . THR A 1 270 ? -4.741 -15.503 11.084 1.00 92.56 270 THR A CA 1
ATOM 2073 C C . THR A 1 270 ? -4.100 -16.046 12.357 1.00 92.56 270 THR A C 1
ATOM 2075 O O . THR A 1 270 ? -4.136 -15.408 13.408 1.00 92.56 270 THR A O 1
ATOM 2078 N N . LYS A 1 271 ? -3.353 -17.154 12.231 1.00 90.12 271 LYS A N 1
ATOM 2079 C CA . LYS A 1 271 ? -2.492 -17.665 13.315 1.00 90.12 271 LYS A CA 1
ATOM 2080 C C . LYS A 1 271 ? -1.507 -16.614 13.852 1.00 90.12 271 LYS A C 1
ATOM 2082 O O . LYS A 1 271 ? -1.167 -16.674 15.025 1.00 90.12 271 LYS A O 1
ATOM 2087 N N . ARG A 1 272 ? -1.031 -15.672 13.019 1.00 90.94 272 ARG A N 1
ATOM 2088 C CA . ARG A 1 272 ? -0.148 -14.572 13.460 1.00 90.94 272 ARG A CA 1
ATOM 2089 C C . ARG A 1 272 ? -0.915 -13.615 14.364 1.00 90.94 272 ARG A C 1
ATOM 2091 O O . ARG A 1 272 ? -0.459 -13.360 15.469 1.00 90.94 272 ARG A O 1
ATOM 2098 N N . LYS A 1 273 ? -2.073 -13.127 13.911 1.00 93.38 273 LYS A N 1
ATOM 2099 C CA . LYS A 1 273 ? -2.902 -12.173 14.661 1.00 93.38 273 LYS A CA 1
ATOM 2100 C C . LYS A 1 273 ? -3.283 -12.718 16.037 1.00 93.38 273 LYS A C 1
ATOM 2102 O O . LYS A 1 273 ? -3.087 -12.025 17.025 1.00 93.38 273 LYS A O 1
ATOM 2107 N N . GLY A 1 274 ? -3.670 -13.994 16.123 1.00 92.19 274 GLY A N 1
ATOM 2108 C CA . GLY A 1 274 ? -3.963 -14.648 17.403 1.00 92.19 274 GLY A CA 1
ATOM 2109 C C . GLY A 1 274 ? -2.782 -14.784 18.374 1.00 92.19 274 GLY A C 1
ATOM 2110 O O . GLY A 1 274 ? -3.018 -15.036 19.556 1.00 92.19 274 GLY A O 1
ATOM 2111 N N . ARG A 1 275 ? -1.538 -14.625 17.894 1.00 92.38 275 ARG A N 1
ATOM 2112 C CA . ARG A 1 275 ? -0.311 -14.619 18.710 1.00 92.38 275 ARG A CA 1
ATOM 2113 C C . ARG A 1 275 ? 0.141 -13.214 19.110 1.00 92.38 275 ARG A C 1
ATOM 2115 O O . ARG A 1 275 ? 0.720 -13.076 20.177 1.00 92.38 275 ARG A O 1
ATOM 2122 N N . ILE A 1 276 ? -0.059 -12.210 18.250 1.00 90.75 276 ILE A N 1
ATOM 2123 C CA . ILE A 1 276 ? 0.492 -10.854 18.449 1.00 90.75 276 ILE A CA 1
ATOM 2124 C C . ILE A 1 276 ? -0.504 -9.855 19.054 1.00 90.75 276 ILE A C 1
ATOM 2126 O O . ILE A 1 276 ? -0.082 -8.826 19.578 1.00 90.75 276 ILE A O 1
ATOM 2130 N N . TYR A 1 277 ? -1.809 -10.132 18.977 1.00 96.00 277 TYR A N 1
ATOM 2131 C CA . TYR A 1 277 ? -2.849 -9.280 19.552 1.00 96.00 277 TYR A CA 1
ATOM 2132 C C . TYR A 1 277 ? -3.476 -9.945 20.776 1.00 96.00 277 TYR A C 1
ATOM 2134 O O . TYR A 1 277 ? -3.897 -11.103 20.713 1.00 96.00 277 TYR A O 1
ATOM 2142 N N . SER A 1 278 ? -3.531 -9.198 21.880 1.00 97.06 278 SER A N 1
ATOM 2143 C CA . SER A 1 278 ? -4.279 -9.568 23.081 1.00 97.06 278 SER A CA 1
ATOM 2144 C C . SER A 1 278 ? -5.713 -9.050 23.012 1.00 97.06 278 SER A C 1
ATOM 2146 O O . SER A 1 278 ? -6.011 -8.111 22.270 1.00 97.06 278 SER A O 1
ATOM 2148 N N . ASP A 1 279 ? -6.589 -9.648 23.816 1.00 97.81 279 ASP A N 1
ATOM 2149 C CA . ASP A 1 279 ? -8.003 -9.272 23.881 1.00 97.81 279 ASP A CA 1
ATOM 2150 C C . ASP A 1 279 ? -8.157 -7.826 24.371 1.00 97.81 279 ASP A C 1
ATOM 2152 O O . ASP A 1 279 ? -8.892 -7.060 23.755 1.00 97.81 279 ASP A O 1
ATOM 2156 N N . ASP A 1 280 ? -7.374 -7.411 25.377 1.00 97.12 280 ASP A N 1
ATOM 2157 C CA . ASP A 1 280 ? -7.383 -6.035 25.897 1.00 97.12 280 ASP A CA 1
ATOM 2158 C C . ASP A 1 280 ? -7.035 -5.004 24.816 1.00 97.12 280 ASP A C 1
ATOM 2160 O O . ASP A 1 280 ? -7.702 -3.982 24.680 1.00 97.12 280 ASP A O 1
ATOM 2164 N N . ARG A 1 281 ? -6.006 -5.275 23.998 1.00 97.00 281 ARG A N 1
ATOM 2165 C CA . ARG A 1 281 ? -5.593 -4.363 22.917 1.00 97.00 281 ARG A CA 1
ATOM 2166 C C . ARG A 1 281 ? -6.663 -4.253 21.837 1.00 97.00 281 ARG A C 1
ATOM 2168 O O . ARG A 1 281 ? -6.870 -3.169 21.299 1.00 97.00 281 ARG A O 1
ATOM 2175 N N . ILE A 1 282 ? -7.340 -5.357 21.527 1.00 98.25 282 ILE A N 1
ATOM 2176 C CA . ILE A 1 282 ? -8.455 -5.357 20.576 1.00 98.25 282 ILE A CA 1
ATOM 2177 C C . ILE A 1 282 ? -9.654 -4.603 21.159 1.00 98.25 282 ILE A C 1
ATOM 2179 O O . ILE A 1 282 ? -10.279 -3.848 20.423 1.00 98.25 282 ILE A O 1
ATOM 2183 N N . GLY A 1 283 ? -9.925 -4.740 22.461 1.00 97.94 283 GLY A N 1
ATOM 2184 C CA . GLY A 1 283 ? -10.937 -3.960 23.175 1.00 97.94 283 GLY A CA 1
ATOM 2185 C C . GLY A 1 283 ? -10.687 -2.455 23.073 1.00 97.94 283 GLY A C 1
ATOM 2186 O O . GLY A 1 283 ? -11.554 -1.731 22.605 1.00 97.94 283 GLY A O 1
ATOM 2187 N N . VAL A 1 284 ? -9.465 -1.997 23.365 1.00 97.69 284 VAL A N 1
ATOM 2188 C CA . VAL A 1 284 ? -9.099 -0.571 23.233 1.00 97.69 284 VAL A CA 1
ATOM 2189 C C . VAL A 1 284 ? -9.257 -0.072 21.789 1.00 97.69 284 VAL A C 1
ATOM 2191 O O . VAL A 1 284 ? -9.730 1.039 21.559 1.00 97.69 284 VAL A O 1
ATOM 2194 N N . ALA A 1 285 ? -8.892 -0.889 20.794 1.00 97.69 285 ALA A N 1
ATOM 2195 C CA . ALA A 1 285 ? -9.116 -0.553 19.386 1.00 97.69 285 ALA A CA 1
ATOM 2196 C C . ALA A 1 285 ? -10.609 -0.468 19.039 1.00 97.69 285 ALA A C 1
ATOM 2198 O O . ALA A 1 285 ? -11.016 0.419 18.292 1.00 97.69 285 ALA A O 1
ATOM 2199 N N . LEU A 1 286 ? -11.423 -1.378 19.577 1.00 97.94 286 LEU A N 1
ATOM 2200 C CA . LEU A 1 286 ? -12.866 -1.399 19.369 1.00 97.94 286 LEU A CA 1
ATOM 2201 C C . LEU A 1 286 ? -13.524 -0.157 19.971 1.00 97.94 286 LEU A C 1
ATOM 2203 O O . LEU A 1 286 ? -14.305 0.493 19.281 1.00 97.94 286 LEU A O 1
ATOM 2207 N N . ASP A 1 287 ? -13.152 0.212 21.196 1.00 96.56 287 ASP A N 1
ATOM 2208 C CA . ASP A 1 287 ? -13.631 1.431 21.850 1.00 96.56 287 ASP A CA 1
ATOM 2209 C C . ASP A 1 287 ? -13.305 2.661 20.996 1.00 96.56 287 ASP A C 1
ATOM 2211 O O . ASP A 1 287 ? -14.185 3.482 20.736 1.00 96.56 287 ASP A O 1
ATOM 2215 N N . ARG A 1 288 ? -12.074 2.746 20.460 1.00 95.50 288 ARG A N 1
ATOM 2216 C CA . ARG A 1 288 ? -11.695 3.823 19.533 1.00 95.50 288 ARG A CA 1
ATOM 2217 C C . ARG A 1 288 ? -12.629 3.886 18.327 1.00 95.50 288 ARG A C 1
ATOM 2219 O O . ARG A 1 288 ? -13.146 4.958 18.034 1.00 95.50 288 ARG A O 1
ATOM 2226 N N . ILE A 1 289 ? -12.867 2.757 17.660 1.00 94.12 289 ILE A N 1
ATOM 2227 C CA . ILE A 1 289 ? -13.730 2.682 16.471 1.00 94.12 289 ILE A CA 1
ATOM 2228 C C . ILE A 1 289 ? -15.154 3.135 16.789 1.00 94.12 289 ILE A C 1
ATOM 2230 O O . ILE A 1 289 ? -15.724 3.921 16.036 1.00 94.12 289 ILE A O 1
ATOM 2234 N N . LEU A 1 290 ? -15.717 2.666 17.904 1.00 91.19 290 LEU A N 1
ATOM 2235 C CA . LEU A 1 290 ? -17.085 2.987 18.309 1.00 91.19 290 LEU A CA 1
ATOM 2236 C C . LEU A 1 290 ? -17.252 4.454 18.732 1.00 91.19 290 LEU A C 1
ATOM 2238 O O . LEU A 1 290 ? -18.342 4.992 18.586 1.00 91.19 290 LEU A O 1
ATOM 2242 N N . MET A 1 291 ? -16.195 5.108 19.224 1.00 88.56 291 MET A N 1
ATOM 2243 C CA . MET A 1 291 ? -16.211 6.539 19.555 1.00 88.56 291 MET A CA 1
ATOM 2244 C C . MET A 1 291 ? -16.100 7.447 18.325 1.00 88.56 291 MET A C 1
ATOM 2246 O O . MET A 1 291 ? -16.460 8.620 18.399 1.00 88.56 291 MET A O 1
ATOM 2250 N N . THR A 1 292 ? -15.549 6.936 17.222 1.00 79.19 292 THR A N 1
ATOM 2251 C CA . THR A 1 292 ? -15.326 7.697 15.982 1.00 79.19 292 THR A CA 1
ATOM 2252 C C . THR A 1 292 ? -16.363 7.432 14.887 1.00 79.19 292 THR A C 1
ATOM 2254 O O . THR A 1 292 ? -16.295 8.088 13.849 1.00 79.19 292 THR A O 1
ATOM 2257 N N . ALA A 1 293 ? -17.264 6.467 15.099 1.00 64.56 293 ALA A N 1
ATOM 2258 C CA . ALA A 1 293 ? -18.370 6.113 14.205 1.00 64.56 293 ALA A CA 1
ATOM 2259 C C . ALA A 1 293 ? -19.587 7.024 14.416 1.00 64.56 293 ALA A C 1
ATOM 2261 O O . ALA A 1 293 ? -20.265 7.318 13.407 1.00 64.56 293 ALA A O 1
#

Sequence (293 aa):
MFVVDTGQLDGPKHIINFPTKKHWRAPSKLAYIDAGLIDLIRVIRELNIASVAVPPLGVGNGGLDWEDVEQRLVSAFQQLPDVDAVIYPPSGGSRAIEGVEGLRMTWGRAVILEAMRRYLQQRRAMEPWEDPAGISHLEIQKLMYFANEADPDLALDFTPGRYGPYSERVRHLLQGMEGAFTVGLGDGTARVLANQPISLTTKGTDAITDYLATDAAADRVSAAVDTVLRVIEGFEGPYGVELLASTHWVATREGAKEPATAAAAVRKWTKRKGRIYSDDRIGVALDRILMTA